Protein AF-A0A1A8RP56-F1 (afdb_monomer_lite)

InterPro domains:
  IPR039986 Cilia- and flagella- associated protein 210 [PTHR28663] (1-272)

Structure (mmCIF, N/CA/C/O backbone):
data_AF-A0A1A8RP56-F1
#
_entry.id   AF-A0A1A8RP56-F1
#
loop_
_atom_site.group_PDB
_atom_site.id
_atom_site.type_symbol
_atom_site.label_atom_id
_atom_site.label_alt_id
_atom_site.label_comp_id
_atom_site.label_asym_id
_atom_site.label_entity_id
_atom_site.label_seq_id
_atom_site.pdbx_PDB_ins_code
_atom_site.Cartn_x
_atom_site.Cartn_y
_atom_site.Cartn_z
_atom_site.occupancy
_atom_site.B_iso_or_equiv
_atom_site.auth_seq_id
_atom_site.auth_comp_id
_atom_site.auth_asym_id
_atom_site.auth_atom_id
_atom_site.pdbx_PDB_model_num
ATOM 1 N N . MET A 1 1 ? 12.324 -15.714 -10.437 1.00 53.50 1 MET A N 1
ATOM 2 C CA . MET A 1 1 ? 11.940 -17.101 -10.072 1.00 53.50 1 MET A CA 1
ATOM 3 C C . MET A 1 1 ? 12.133 -17.388 -8.582 1.00 53.50 1 MET A C 1
ATOM 5 O O . MET A 1 1 ? 11.160 -17.760 -7.946 1.00 53.50 1 MET A O 1
ATOM 9 N N . LYS A 1 2 ? 13.316 -17.139 -7.994 1.00 66.06 2 LYS A N 1
ATOM 10 C CA . LYS A 1 2 ? 13.610 -17.457 -6.577 1.00 66.06 2 LYS A CA 1
ATOM 11 C C . LYS A 1 2 ? 12.770 -16.693 -5.532 1.00 66.06 2 LYS A C 1
ATOM 13 O O . LYS A 1 2 ? 12.384 -17.272 -4.524 1.00 66.06 2 LYS A O 1
ATOM 18 N N . GLU A 1 3 ? 12.427 -15.428 -5.777 1.00 66.69 3 GLU A N 1
ATOM 19 C CA . GLU A 1 3 ? 11.610 -14.624 -4.842 1.00 66.69 3 GLU A CA 1
ATOM 20 C C . GLU A 1 3 ? 10.153 -15.100 -4.746 1.00 66.69 3 GLU A C 1
ATOM 22 O O . GLU A 1 3 ? 9.559 -15.097 -3.672 1.00 66.69 3 GLU A O 1
ATOM 27 N N . ASN A 1 4 ? 9.589 -15.584 -5.855 1.00 76.00 4 ASN A N 1
ATOM 28 C CA . ASN A 1 4 ? 8.212 -16.078 -5.890 1.00 76.00 4 ASN A CA 1
ATOM 29 C C . ASN A 1 4 ? 8.077 -17.416 -5.132 1.00 76.00 4 ASN A C 1
ATOM 31 O O . ASN A 1 4 ? 7.056 -17.694 -4.508 1.00 76.00 4 ASN A O 1
ATOM 35 N N . GLU A 1 5 ? 9.135 -18.233 -5.121 1.00 78.12 5 GLU A N 1
ATOM 36 C CA . GLU A 1 5 ? 9.202 -19.450 -4.303 1.00 78.12 5 GLU A CA 1
ATOM 37 C C . GLU A 1 5 ? 9.333 -19.145 -2.805 1.00 78.12 5 GLU A C 1
ATOM 39 O O . GLU A 1 5 ? 8.688 -19.807 -1.991 1.00 78.12 5 GLU A O 1
ATOM 44 N N . LEU A 1 6 ? 10.113 -18.124 -2.431 1.00 81.06 6 LEU A N 1
ATOM 45 C CA . LEU A 1 6 ? 10.215 -17.657 -1.043 1.00 81.06 6 LEU A CA 1
ATOM 46 C C . LEU A 1 6 ? 8.875 -17.117 -0.527 1.00 81.06 6 LEU A C 1
ATOM 48 O O . LEU A 1 6 ? 8.440 -17.514 0.553 1.00 81.06 6 LEU A O 1
ATOM 52 N N . ALA A 1 7 ? 8.175 -16.309 -1.327 1.00 82.69 7 ALA A N 1
ATOM 53 C CA . ALA A 1 7 ? 6.854 -15.787 -0.975 1.00 82.69 7 ALA A CA 1
ATOM 54 C C . ALA A 1 7 ? 5.806 -16.903 -0.801 1.00 82.69 7 ALA A C 1
ATOM 56 O O . ALA A 1 7 ? 4.969 -16.846 0.099 1.00 82.69 7 ALA A O 1
ATOM 57 N N . ARG A 1 8 ? 5.860 -17.962 -1.622 1.00 83.12 8 ARG A N 1
ATOM 58 C CA . ARG A 1 8 ? 4.987 -19.140 -1.465 1.00 83.12 8 ARG A CA 1
ATOM 59 C C . ARG A 1 8 ? 5.286 -19.920 -0.185 1.00 83.12 8 ARG A C 1
ATOM 61 O O . ARG A 1 8 ? 4.352 -20.343 0.490 1.00 83.12 8 ARG A O 1
ATOM 68 N N . LYS A 1 9 ? 6.565 -20.088 0.167 1.00 85.75 9 LYS A N 1
ATOM 69 C CA . LYS A 1 9 ? 6.973 -20.753 1.416 1.00 85.75 9 LYS A CA 1
ATOM 70 C C . LYS A 1 9 ? 6.535 -19.967 2.653 1.00 85.75 9 LYS A C 1
ATOM 72 O O . LYS A 1 9 ? 6.064 -20.576 3.606 1.00 85.75 9 LYS A O 1
ATOM 77 N N . GLN A 1 10 ? 6.635 -18.639 2.620 1.00 84.25 10 GLN A N 1
ATOM 78 C CA . GLN A 1 10 ? 6.158 -17.775 3.705 1.00 84.25 10 GLN A CA 1
ATOM 79 C C . GLN A 1 10 ? 4.642 -17.883 3.892 1.00 84.25 10 GLN A C 1
ATOM 81 O O . GLN A 1 10 ? 4.198 -18.150 5.002 1.00 84.25 10 GLN A O 1
ATOM 86 N N . LYS A 1 11 ? 3.863 -17.811 2.805 1.00 86.31 11 LYS A N 1
ATOM 87 C CA . LYS A 1 11 ? 2.403 -17.994 2.868 1.00 86.31 11 LYS A CA 1
ATOM 88 C C . LYS A 1 11 ? 2.001 -19.363 3.414 1.00 86.31 11 LYS A C 1
ATOM 90 O O . LYS A 1 11 ? 1.088 -19.448 4.221 1.00 86.31 11 LYS A O 1
ATOM 95 N N . MET A 1 12 ? 2.692 -20.431 3.009 1.00 86.25 12 MET A N 1
ATOM 96 C CA . MET A 1 12 ? 2.435 -21.769 3.557 1.00 86.25 12 MET A CA 1
ATOM 97 C C . MET A 1 12 ? 2.719 -21.833 5.064 1.00 86.25 12 MET A C 1
ATOM 99 O O . MET A 1 12 ? 1.929 -22.402 5.811 1.00 86.25 12 MET A O 1
ATOM 103 N N . LEU A 1 13 ? 3.811 -21.220 5.529 1.00 89.94 13 LEU A N 1
ATOM 104 C CA . LEU A 1 13 ? 4.132 -21.166 6.957 1.00 89.94 13 LEU A CA 1
ATOM 105 C C . LEU A 1 13 ? 3.110 -20.352 7.757 1.00 89.94 13 LEU A C 1
ATOM 107 O O . LEU A 1 13 ? 2.748 -20.770 8.851 1.00 89.94 13 LEU A O 1
ATOM 111 N N . GLU A 1 14 ? 2.622 -19.235 7.218 1.00 88.12 14 GLU A N 1
ATOM 112 C CA . GLU A 1 14 ? 1.539 -18.459 7.836 1.00 88.12 14 GLU A CA 1
ATOM 113 C C . GLU A 1 14 ? 0.255 -19.285 7.931 1.00 88.12 14 GLU A C 1
ATOM 115 O O . GLU A 1 14 ? -0.295 -19.417 9.016 1.00 88.12 14 GLU A O 1
ATOM 120 N N . THR A 1 15 ? -0.149 -19.976 6.859 1.00 88.75 15 THR A N 1
ATOM 121 C CA . THR A 1 15 ? -1.353 -20.825 6.907 1.00 88.75 15 THR A CA 1
ATOM 122 C C . THR A 1 15 ? -1.260 -21.975 7.914 1.00 88.75 15 THR A C 1
ATOM 124 O O . THR A 1 15 ? -2.276 -22.381 8.474 1.00 88.75 15 THR A O 1
ATOM 127 N N . ILE A 1 16 ? -0.057 -22.507 8.160 1.00 92.00 16 ILE A N 1
ATOM 128 C CA . ILE A 1 16 ? 0.161 -23.548 9.174 1.00 92.00 16 ILE A CA 1
ATOM 129 C C . ILE A 1 16 ? 0.035 -22.950 10.578 1.00 92.00 16 ILE A C 1
ATOM 131 O O . ILE A 1 16 ? -0.657 -23.529 11.412 1.00 92.00 16 ILE A O 1
ATOM 135 N N . LYS A 1 17 ? 0.634 -21.777 10.818 1.00 92.31 17 LYS A N 1
ATOM 136 C CA . LYS A 1 17 ? 0.513 -21.064 12.098 1.00 92.31 17 LYS A CA 1
ATOM 137 C C . LYS A 1 17 ? -0.935 -20.693 12.401 1.00 92.31 17 LYS A C 1
ATOM 139 O O . LYS A 1 17 ? -1.415 -21.000 13.484 1.00 92.31 17 LYS A O 1
ATOM 144 N N . ASP A 1 18 ? -1.653 -20.148 11.423 1.00 90.12 18 ASP A N 1
ATOM 145 C CA . ASP A 1 18 ? -3.068 -19.797 11.571 1.00 90.12 18 ASP A CA 1
ATOM 146 C C . ASP A 1 18 ? -3.919 -21.035 11.907 1.00 90.12 18 ASP A C 1
ATOM 148 O O . ASP A 1 18 ? -4.826 -20.980 12.739 1.00 90.12 18 ASP A O 1
ATOM 152 N N . ALA A 1 19 ? -3.612 -22.187 11.299 1.00 92.44 19 ALA A N 1
ATOM 153 C CA . ALA A 1 19 ? -4.301 -23.442 11.588 1.00 92.44 19 ALA A CA 1
ATOM 154 C C . ALA A 1 19 ? -3.985 -23.987 12.994 1.00 92.44 19 ALA A C 1
ATOM 156 O O . ALA A 1 19 ? -4.860 -24.580 13.631 1.00 92.44 19 ALA A O 1
ATOM 157 N N . GLU A 1 20 ? -2.758 -23.809 13.485 1.00 94.38 20 GLU A N 1
ATOM 158 C CA . GLU A 1 20 ? -2.358 -24.169 14.851 1.00 94.38 20 GLU A CA 1
ATOM 159 C C . GLU A 1 20 ? -3.009 -23.251 15.893 1.00 94.38 20 GLU A C 1
ATOM 161 O O . GLU A 1 20 ? -3.542 -23.736 16.893 1.00 94.38 20 GLU A O 1
ATOM 166 N N . GLU A 1 21 ? -3.056 -21.944 15.633 1.00 93.25 21 GLU A N 1
ATOM 167 C CA . GLU A 1 21 ? -3.746 -20.972 16.483 1.00 93.25 21 GLU A CA 1
ATOM 168 C C . GLU A 1 21 ? -5.246 -21.269 16.564 1.00 93.25 21 GLU A C 1
ATOM 170 O O . GLU A 1 21 ? -5.817 -21.280 17.656 1.00 93.25 21 GLU A O 1
ATOM 175 N N . LEU A 1 22 ? -5.881 -21.613 15.438 1.00 93.19 22 LEU A N 1
ATOM 176 C CA . LEU A 1 22 ? -7.297 -21.979 15.413 1.00 93.19 22 LEU A CA 1
ATOM 177 C C . LEU A 1 22 ? -7.585 -23.223 16.270 1.00 93.19 22 LEU A C 1
ATOM 179 O O . LEU A 1 22 ? -8.571 -23.248 17.011 1.00 93.19 22 LEU A O 1
ATOM 183 N N . LYS A 1 23 ? -6.714 -24.240 16.207 1.00 93.81 23 LYS A N 1
ATOM 184 C CA . LYS A 1 23 ? -6.819 -25.444 17.050 1.00 93.81 23 LYS A CA 1
ATOM 185 C C . LYS A 1 23 ? -6.646 -25.108 18.530 1.00 93.81 23 LYS A C 1
ATOM 187 O O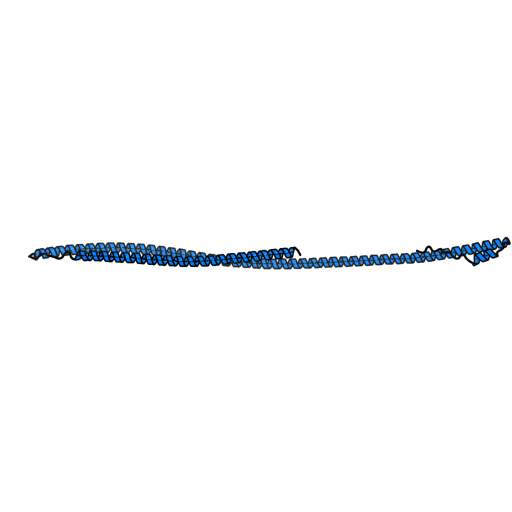 . LYS A 1 23 ? -7.460 -25.539 19.343 1.00 93.81 23 LYS A O 1
ATOM 192 N N . SER A 1 24 ? -5.650 -24.290 18.866 1.00 94.94 24 SER A N 1
ATOM 193 C CA . SER A 1 24 ? -5.401 -23.832 20.238 1.00 94.94 24 SER A CA 1
ATOM 194 C C . SER A 1 24 ? -6.614 -23.096 20.823 1.00 94.94 24 SER A C 1
ATOM 196 O O . SER A 1 24 ? -7.079 -23.415 21.919 1.00 94.94 24 SER A O 1
ATOM 198 N N . VAL A 1 25 ? -7.210 -22.174 20.059 1.00 94.44 25 VAL A N 1
ATOM 199 C CA . VAL A 1 25 ? -8.416 -21.438 20.476 1.00 94.44 25 VAL A CA 1
ATOM 200 C C . VAL A 1 25 ? -9.615 -22.377 20.649 1.00 94.44 25 VAL A C 1
ATOM 202 O O . VAL A 1 25 ? -10.386 -22.235 21.602 1.00 94.44 25 VAL A O 1
ATOM 205 N N . GLN A 1 26 ? -9.774 -23.368 19.769 1.00 93.38 26 GLN A N 1
ATOM 206 C CA . GLN A 1 26 ? -10.843 -24.359 19.882 1.00 93.38 26 GLN A CA 1
ATOM 207 C C . GLN A 1 26 ? -10.698 -25.226 21.143 1.00 93.38 26 GLN A C 1
ATOM 209 O O . GLN A 1 26 ? -11.690 -25.469 21.836 1.00 93.38 26 GLN A O 1
ATOM 214 N N . GLU A 1 27 ? -9.482 -25.665 21.472 1.00 95.94 27 GLU A N 1
ATOM 215 C CA . GLU A 1 27 ? -9.200 -26.424 22.694 1.00 95.94 27 GLU A CA 1
ATOM 216 C C . GLU A 1 27 ? -9.474 -25.595 23.953 1.00 95.94 27 GLU A C 1
ATOM 218 O O . GLU A 1 27 ? -10.137 -26.077 24.878 1.00 95.94 27 GLU A O 1
ATOM 223 N N . GLN A 1 28 ? -9.049 -24.328 23.974 1.00 94.31 28 GLN A N 1
ATOM 224 C CA . GLN A 1 28 ? -9.339 -23.404 25.075 1.00 94.31 28 GLN A CA 1
ATOM 225 C C . GLN A 1 28 ? -10.844 -23.218 25.273 1.00 94.31 28 GLN A C 1
ATOM 227 O O . GLN A 1 28 ? -11.342 -23.322 26.396 1.00 94.31 28 GLN A O 1
ATOM 232 N N . TYR A 1 29 ? -11.591 -23.026 24.183 1.00 94.50 29 TYR A N 1
ATOM 233 C CA . TYR A 1 29 ? -13.044 -22.907 24.241 1.00 94.50 29 TYR A CA 1
ATOM 234 C C . TYR A 1 29 ? -13.697 -24.162 24.834 1.00 94.50 29 TYR A C 1
ATOM 236 O O . TYR A 1 29 ? -14.560 -24.065 25.710 1.00 94.50 29 TYR A O 1
ATOM 244 N N . GLN A 1 30 ? -13.268 -25.355 24.415 1.00 94.69 30 GLN A N 1
ATOM 245 C CA . GLN A 1 30 ? -13.785 -26.608 24.969 1.00 94.69 30 GLN A CA 1
ATOM 246 C C . GLN A 1 30 ? -13.451 -26.768 26.458 1.00 94.69 30 GLN A C 1
ATOM 248 O O . GLN A 1 30 ? -14.303 -27.213 27.231 1.00 94.69 30 GLN A O 1
ATOM 253 N N . GLN A 1 31 ? -12.246 -26.381 26.886 1.00 94.44 31 GLN A N 1
ATOM 254 C CA . GLN A 1 31 ? -11.865 -26.398 28.299 1.00 94.44 31 GLN A CA 1
ATOM 255 C C . GLN A 1 31 ? -12.711 -25.432 29.132 1.00 94.44 31 GLN A C 1
ATOM 257 O O . GLN A 1 31 ? -13.167 -25.801 30.215 1.00 94.44 31 GLN A O 1
ATOM 262 N N . GLU A 1 32 ? -12.975 -24.222 28.636 1.00 94.31 32 GLU A N 1
ATOM 263 C CA . GLU A 1 32 ? -13.858 -23.277 29.320 1.00 94.31 32 GLU A CA 1
ATOM 264 C C . GLU A 1 32 ? -15.279 -23.820 29.473 1.00 94.31 32 GLU A C 1
ATOM 266 O O . GLU A 1 32 ? -15.883 -23.660 30.535 1.00 94.31 32 GLU A O 1
ATOM 271 N N . GLN A 1 33 ? -15.813 -24.487 28.445 1.00 92.00 33 GLN A N 1
ATOM 272 C CA . GLN A 1 33 ? -17.130 -25.123 28.531 1.00 92.00 33 GLN A CA 1
ATOM 273 C C . GLN A 1 33 ? -17.159 -26.208 29.610 1.00 92.00 33 GLN A C 1
ATOM 275 O O . GLN A 1 33 ? -18.086 -26.231 30.421 1.00 92.00 33 GLN A O 1
ATOM 280 N N . ARG A 1 34 ? -16.120 -27.055 29.684 1.00 95.25 34 ARG A N 1
ATOM 281 C CA . ARG A 1 34 ? -15.994 -28.075 30.739 1.00 95.25 34 ARG A CA 1
ATOM 282 C C . ARG A 1 34 ? -15.937 -27.443 32.130 1.00 95.25 34 ARG A C 1
ATOM 284 O O . ARG A 1 34 ? -16.723 -27.829 32.989 1.00 95.25 34 ARG A O 1
ATOM 291 N N . ARG A 1 35 ? -15.109 -26.409 32.327 1.00 93.25 35 ARG A N 1
ATOM 292 C CA . ARG A 1 35 ? -15.019 -25.683 33.610 1.00 93.25 35 ARG A CA 1
ATOM 293 C C . ARG A 1 35 ? -16.346 -25.043 34.009 1.00 93.25 35 ARG A C 1
ATOM 295 O O . ARG A 1 35 ? -16.722 -25.095 35.174 1.00 93.25 35 ARG A O 1
ATOM 302 N N . LYS A 1 36 ? -17.078 -24.444 33.062 1.00 92.44 36 LYS A N 1
ATOM 303 C CA . LYS A 1 36 ? -18.407 -23.864 33.330 1.00 92.44 36 LYS A CA 1
ATOM 304 C C . LYS A 1 36 ? -19.418 -24.928 33.747 1.00 92.44 36 LYS A C 1
ATOM 306 O O . LYS A 1 36 ? -20.263 -24.656 34.598 1.00 92.44 36 LYS A O 1
ATOM 311 N N . LEU A 1 37 ? -19.352 -26.115 33.149 1.00 93.81 37 LEU A N 1
ATOM 312 C CA . LEU A 1 37 ? -20.239 -27.223 33.486 1.00 93.81 37 LEU A CA 1
ATOM 313 C C . LEU A 1 37 ? -19.926 -27.774 34.884 1.00 93.81 37 LEU A C 1
ATOM 315 O O . LEU A 1 37 ? -20.827 -27.861 35.711 1.00 93.81 37 LEU A O 1
ATOM 319 N N . GLU A 1 38 ? -18.648 -27.996 35.185 1.00 94.19 38 GLU A N 1
ATOM 320 C CA . GLU A 1 38 ? -18.165 -28.423 36.503 1.00 94.19 38 GLU A CA 1
ATOM 321 C C . GLU A 1 38 ? -18.508 -27.400 37.601 1.00 94.19 38 GLU A C 1
ATOM 323 O O . GLU A 1 38 ? -18.999 -27.752 38.669 1.00 94.19 38 GLU A O 1
ATOM 328 N N . GLN A 1 39 ? -18.358 -26.099 37.326 1.00 92.56 39 GLN A N 1
ATOM 329 C CA . GLN A 1 39 ? -18.788 -25.044 38.250 1.00 92.56 39 GLN A CA 1
ATOM 330 C C . GLN A 1 39 ? -20.292 -25.097 38.540 1.00 92.56 39 GLN A C 1
ATOM 332 O O . GLN A 1 39 ? -20.698 -24.867 39.679 1.00 92.56 39 GLN A O 1
ATOM 337 N N . ARG A 1 40 ? -21.124 -25.399 37.535 1.00 92.50 40 ARG A N 1
ATOM 338 C CA . ARG A 1 40 ? -22.573 -25.558 37.724 1.00 92.50 40 ARG A CA 1
ATOM 339 C C . ARG A 1 40 ? -22.903 -26.794 38.556 1.00 92.50 40 ARG A C 1
ATOM 341 O O . ARG A 1 40 ? -23.806 -26.718 39.384 1.00 92.50 40 ARG A O 1
ATOM 348 N N . GLU A 1 41 ? -22.203 -27.905 38.355 1.00 92.06 41 GLU A N 1
ATOM 349 C CA . GLU A 1 41 ? -22.389 -29.113 39.169 1.00 92.06 41 GLU A CA 1
ATOM 350 C C . GLU A 1 41 ? -21.959 -28.880 40.618 1.00 92.06 41 GLU A C 1
ATOM 352 O O . GLU A 1 41 ? -22.767 -29.078 41.522 1.00 92.06 41 GLU A O 1
ATOM 357 N N . ASN A 1 42 ? -20.785 -28.288 40.837 1.00 92.31 42 ASN A N 1
ATOM 358 C CA . ASN A 1 42 ? -20.308 -27.914 42.171 1.00 92.31 42 ASN A CA 1
ATOM 359 C C . ASN A 1 42 ? -21.261 -26.939 42.884 1.00 92.31 42 ASN A C 1
ATOM 361 O O . ASN A 1 42 ? -21.439 -27.004 44.099 1.00 92.31 42 ASN A O 1
ATOM 365 N N . GLN A 1 43 ? -21.894 -26.012 42.155 1.00 90.50 43 GLN A N 1
ATOM 366 C CA . GLN A 1 43 ? -22.928 -25.143 42.729 1.00 90.50 43 GLN A CA 1
ATOM 367 C C . GLN A 1 43 ? -24.175 -25.931 43.142 1.00 90.50 43 GLN A C 1
ATOM 369 O O . GLN A 1 43 ? -24.717 -25.683 44.219 1.00 90.50 43 GLN A O 1
ATOM 374 N N . LYS A 1 44 ? -24.626 -26.885 42.319 1.00 92.50 44 LYS A N 1
ATOM 375 C CA . LYS A 1 44 ? -25.767 -27.751 42.652 1.00 92.50 44 LYS A CA 1
ATOM 376 C C . LYS A 1 44 ? -25.482 -28.622 43.874 1.00 92.50 44 LYS A C 1
ATOM 378 O O . LYS A 1 44 ? -26.354 -28.735 44.732 1.00 92.50 44 LYS A O 1
ATOM 383 N N . GLU A 1 45 ? -24.285 -29.194 43.976 1.00 92.75 45 GLU A N 1
ATOM 384 C CA . GLU A 1 45 ? -23.880 -29.992 45.137 1.00 92.75 45 GLU A CA 1
ATOM 385 C C . GLU A 1 45 ? -23.873 -29.158 46.417 1.00 92.75 45 GLU A C 1
ATOM 387 O O . GLU A 1 45 ? -24.521 -29.541 47.387 1.00 92.75 45 GLU A O 1
ATOM 392 N N . LYS A 1 46 ? -23.280 -27.958 46.392 1.00 93.00 46 LYS A N 1
ATOM 393 C CA . LYS A 1 46 ? -23.293 -27.040 47.545 1.00 93.00 46 LYS A CA 1
ATOM 394 C C . LYS A 1 46 ? -24.704 -26.672 48.003 1.00 93.00 46 LYS A C 1
ATOM 396 O O . LYS A 1 46 ? -24.962 -26.587 49.201 1.00 93.00 46 LYS A O 1
ATOM 401 N N . ILE A 1 47 ? -25.630 -26.455 47.065 1.00 91.81 47 ILE A N 1
ATOM 402 C CA . ILE A 1 47 ? -27.038 -26.181 47.395 1.00 91.81 47 ILE A CA 1
ATOM 403 C C . ILE A 1 47 ? -27.676 -27.406 48.059 1.00 91.81 47 ILE A C 1
ATOM 405 O O . ILE A 1 47 ? -28.352 -27.263 49.077 1.00 91.81 47 ILE A O 1
ATOM 409 N N . ARG A 1 48 ? -27.440 -28.607 47.520 1.00 92.19 48 ARG A N 1
ATOM 410 C CA . ARG A 1 48 ? -27.960 -29.859 48.085 1.00 92.19 48 ARG A CA 1
ATOM 411 C C . ARG A 1 48 ? -27.410 -30.117 49.492 1.00 92.19 48 ARG A C 1
ATOM 413 O O . ARG A 1 48 ? -28.171 -30.486 50.382 1.00 92.19 48 ARG A O 1
ATOM 420 N N . GLU A 1 49 ? -26.119 -29.890 49.716 1.00 92.44 49 GLU A N 1
ATOM 421 C CA . GLU A 1 49 ? -25.494 -30.011 51.038 1.00 92.44 49 GLU A CA 1
ATOM 422 C C . GLU A 1 49 ? -26.084 -29.018 52.046 1.00 92.44 49 GLU A C 1
ATOM 424 O O . GLU A 1 49 ? -26.388 -29.394 53.179 1.00 92.44 49 GLU A O 1
ATOM 429 N N . ALA A 1 50 ? -26.310 -27.766 51.634 1.00 91.56 50 ALA A N 1
ATOM 430 C CA . ALA A 1 50 ? -26.941 -26.757 52.481 1.00 91.56 50 ALA A CA 1
ATOM 431 C C . ALA A 1 50 ? -28.389 -27.127 52.850 1.00 91.56 50 ALA A C 1
ATOM 433 O O . ALA A 1 50 ? -28.795 -26.942 53.999 1.00 91.56 50 ALA A O 1
ATOM 434 N N . GLN A 1 51 ? -29.151 -27.693 51.907 1.00 90.62 51 GLN A N 1
ATOM 435 C CA . GLN A 1 51 ? -30.506 -28.197 52.155 1.00 90.62 51 GLN A CA 1
ATOM 436 C C . GLN A 1 51 ? -30.500 -29.338 53.182 1.00 90.62 51 GLN A C 1
ATOM 438 O O . GLN A 1 51 ? -31.177 -29.234 54.203 1.00 90.62 51 GLN A O 1
ATOM 443 N N . LEU A 1 52 ? -29.654 -30.356 52.985 1.00 91.56 52 LEU A N 1
ATOM 444 C CA . LEU A 1 52 ? -29.477 -31.467 53.933 1.00 91.56 52 LEU A CA 1
ATOM 445 C C . LEU A 1 52 ? -29.056 -30.984 55.328 1.00 91.56 52 LEU A C 1
ATOM 447 O O . LEU A 1 52 ? -29.519 -31.501 56.346 1.00 91.56 52 LEU A O 1
ATOM 451 N N . HIS A 1 53 ? -28.172 -29.987 55.400 1.00 89.69 53 HIS A N 1
ATOM 452 C CA . HIS A 1 53 ? -27.776 -29.392 56.672 1.00 89.69 53 HIS A CA 1
ATOM 453 C C . HIS A 1 53 ? -28.955 -28.679 57.350 1.00 89.69 53 HIS A C 1
ATOM 455 O O . HIS A 1 53 ? -29.149 -28.829 58.557 1.00 89.69 53 HIS A O 1
ATOM 461 N N . SER A 1 54 ? -29.750 -27.913 56.598 1.00 88.06 54 SER A N 1
ATOM 462 C CA . SER A 1 54 ? -30.940 -27.231 57.120 1.00 88.06 54 SER A CA 1
ATOM 463 C C . SER A 1 54 ? -31.969 -28.219 57.675 1.00 88.06 54 SER A C 1
ATOM 465 O O . SER A 1 54 ? -32.476 -28.015 58.776 1.00 88.06 54 SER A O 1
ATOM 467 N N . GLU A 1 55 ? -32.239 -29.311 56.959 1.00 87.81 55 GLU A N 1
ATOM 468 C CA . GLU A 1 55 ? -33.156 -30.372 57.399 1.00 87.81 55 GLU A CA 1
ATOM 469 C C . GLU A 1 55 ? -32.689 -31.016 58.710 1.00 87.81 55 GLU A C 1
ATOM 471 O O . GLU A 1 55 ? -33.457 -31.095 59.668 1.00 87.81 55 GLU A O 1
ATOM 476 N N . ARG A 1 56 ? -31.398 -31.361 58.815 1.00 88.94 56 ARG A N 1
ATOM 477 C CA . ARG A 1 56 ? -30.810 -31.904 60.055 1.00 88.94 56 ARG A CA 1
ATOM 478 C C . ARG A 1 56 ? -30.909 -30.944 61.239 1.00 88.94 56 ARG A C 1
ATOM 480 O O . ARG A 1 56 ? -31.004 -31.387 62.383 1.00 88.94 56 ARG A O 1
ATOM 487 N N . VAL A 1 57 ? -30.820 -29.634 61.005 1.00 89.31 57 VAL A N 1
ATOM 488 C CA . VAL A 1 57 ? -30.971 -28.628 62.070 1.00 89.31 57 VAL A CA 1
ATOM 489 C C . VAL A 1 57 ? -32.426 -28.539 62.523 1.00 89.31 57 VAL A C 1
ATOM 491 O O . VAL A 1 57 ? -32.672 -28.507 63.729 1.00 89.31 57 VAL A O 1
ATOM 494 N N . LEU A 1 58 ? -33.379 -28.550 61.588 1.00 85.94 58 LEU A N 1
ATOM 495 C CA . LEU A 1 58 ? -34.809 -28.545 61.900 1.00 85.94 58 LEU A CA 1
ATOM 496 C C . LEU A 1 58 ? -35.216 -29.794 62.689 1.00 85.94 58 LEU A C 1
ATOM 498 O O . LEU A 1 58 ? -35.867 -29.663 63.720 1.00 85.94 58 LEU A O 1
ATOM 502 N N . GLU A 1 59 ? -34.749 -30.974 62.284 1.00 86.38 59 GLU A N 1
ATOM 503 C CA . GLU A 1 59 ? -35.032 -32.237 62.977 1.00 86.38 59 GLU A CA 1
ATOM 504 C C . GLU A 1 59 ? -34.488 -32.244 64.420 1.00 86.38 59 GLU A C 1
ATOM 506 O O . GLU A 1 59 ? -35.165 -32.648 65.368 1.00 86.38 59 GLU A O 1
ATOM 511 N N . LYS A 1 60 ? -33.284 -31.696 64.639 1.00 85.69 60 LYS A N 1
ATOM 512 C CA . LYS A 1 60 ? -32.728 -31.526 65.994 1.00 85.69 60 LYS A CA 1
ATOM 513 C C . LYS A 1 60 ? -33.535 -30.547 66.849 1.00 85.69 60 LYS A C 1
ATOM 515 O O . LYS A 1 60 ? -33.607 -30.722 68.065 1.00 85.69 60 LYS A O 1
ATOM 520 N N . LEU A 1 61 ? -34.107 -29.505 66.246 1.00 82.44 61 LEU A N 1
ATOM 521 C CA . LEU A 1 61 ? -34.954 -28.540 66.950 1.00 82.44 61 LEU A CA 1
ATOM 522 C C . LEU A 1 61 ? -36.308 -29.151 67.323 1.00 82.44 61 LEU A C 1
ATOM 524 O O . LEU A 1 61 ? -36.755 -28.951 68.451 1.00 82.44 61 LEU A O 1
ATOM 528 N N . THR A 1 62 ? -36.918 -29.943 66.437 1.00 80.06 62 THR A N 1
ATOM 529 C CA . THR A 1 62 ? -38.190 -30.624 66.723 1.00 80.06 62 THR A CA 1
ATOM 530 C C . THR A 1 62 ? -38.049 -31.650 67.843 1.00 80.06 62 THR A C 1
ATOM 532 O O . THR A 1 62 ? -38.891 -31.683 68.737 1.00 80.06 62 THR A O 1
ATOM 535 N N . VAL A 1 63 ? -36.955 -32.421 67.869 1.00 81.31 63 VAL A N 1
ATOM 536 C CA . VAL A 1 63 ? -36.674 -33.371 68.964 1.00 81.31 63 VAL A CA 1
ATOM 537 C C . VAL A 1 63 ? -36.499 -32.635 70.298 1.00 81.31 63 VAL A C 1
ATOM 539 O O . VAL A 1 63 ? -37.100 -33.015 71.298 1.00 81.31 63 VAL A O 1
ATOM 542 N N . ARG A 1 64 ? -35.759 -31.516 70.317 1.00 76.38 64 ARG A N 1
ATOM 543 C CA . ARG A 1 64 ? -35.594 -30.699 71.536 1.00 76.38 64 ARG A CA 1
ATOM 544 C C . ARG A 1 64 ? -36.909 -30.116 72.053 1.00 76.38 64 ARG A C 1
ATOM 546 O O . ARG A 1 64 ? -37.087 -30.028 73.264 1.00 76.38 64 ARG A O 1
ATOM 553 N N . GLN A 1 65 ? -37.809 -29.703 71.162 1.00 77.31 65 GLN A N 1
ATOM 554 C CA . GLN A 1 65 ? -39.130 -29.202 71.551 1.00 77.31 65 GLN A CA 1
ATOM 555 C C . GLN A 1 65 ? -40.008 -30.319 72.128 1.00 77.31 65 GLN A C 1
ATOM 557 O O . GLN A 1 65 ? -40.662 -30.111 73.148 1.00 77.31 65 GLN A O 1
ATOM 562 N N . GLN A 1 66 ? -39.969 -31.520 71.543 1.00 71.94 66 GLN A N 1
ATOM 563 C CA . GLN A 1 66 ? -40.682 -32.685 72.075 1.00 71.94 66 GLN A CA 1
ATOM 564 C C . GLN A 1 66 ? -40.180 -33.067 73.479 1.00 71.94 66 GLN A C 1
ATOM 566 O O . GLN A 1 66 ? -40.996 -33.222 74.389 1.00 71.94 66 GLN A O 1
ATOM 571 N N . ASP A 1 67 ? -38.863 -33.082 73.705 1.00 71.06 67 ASP A N 1
ATOM 572 C CA . ASP A 1 67 ? -38.270 -33.351 75.026 1.00 71.06 67 ASP A CA 1
ATOM 573 C C . ASP A 1 67 ? -38.646 -32.297 76.089 1.00 71.06 67 ASP A C 1
ATOM 575 O O . ASP A 1 67 ? -38.824 -32.625 77.265 1.00 71.06 67 ASP A O 1
ATOM 579 N N . GLN A 1 68 ? -38.783 -31.023 75.700 1.00 67.69 68 GLN A N 1
ATOM 580 C CA . GLN A 1 68 ? -39.213 -29.948 76.606 1.00 67.69 68 GLN A CA 1
ATOM 581 C C . GLN A 1 68 ? -40.693 -30.081 76.986 1.00 67.69 68 GLN A C 1
ATOM 583 O O . GLN A 1 68 ? -41.027 -30.003 78.168 1.00 67.69 68 GLN A O 1
ATOM 588 N N . THR A 1 69 ? -41.568 -30.381 76.021 1.00 62.00 69 THR A N 1
ATOM 589 C CA . THR A 1 69 ? -43.005 -30.586 76.287 1.00 62.00 69 THR A CA 1
ATOM 590 C C . THR A 1 69 ? -43.283 -31.826 77.147 1.00 62.00 69 THR A C 1
ATOM 592 O O . THR A 1 69 ? -44.185 -31.801 77.984 1.00 62.00 69 THR A O 1
ATOM 595 N N . ALA A 1 70 ? -42.472 -32.885 77.024 1.00 60.50 70 ALA A N 1
ATOM 596 C CA . ALA A 1 70 ? -42.563 -34.067 77.883 1.00 60.50 70 ALA A CA 1
ATOM 597 C C . ALA A 1 70 ? -42.177 -33.760 79.345 1.00 60.50 70 ALA A C 1
ATOM 599 O O . ALA A 1 70 ? -42.844 -34.226 80.268 1.00 60.50 70 ALA A O 1
ATOM 600 N N . ARG A 1 71 ? -41.159 -32.912 79.568 1.00 56.62 71 ARG A N 1
ATOM 601 C CA . ARG A 1 71 ? -40.739 -32.470 80.914 1.00 56.62 71 ARG A CA 1
ATOM 602 C C . ARG A 1 71 ? -41.727 -31.508 81.573 1.00 56.62 71 ARG A C 1
ATOM 604 O O . ARG A 1 71 ? -41.900 -31.543 82.790 1.00 56.62 71 ARG A O 1
ATOM 611 N N . GLU A 1 72 ? -42.390 -30.659 80.794 1.00 56.41 72 GLU A N 1
ATOM 612 C CA . GLU A 1 72 ? -43.428 -29.757 81.310 1.00 56.41 72 GLU A CA 1
ATOM 613 C C . GLU A 1 72 ? -44.742 -30.498 81.624 1.00 56.41 72 GLU A C 1
ATOM 615 O O . GLU A 1 72 ? -45.428 -30.142 82.584 1.00 56.41 72 GLU A O 1
ATOM 620 N N . GLY A 1 73 ? -45.050 -31.582 80.899 1.00 54.56 73 GLY A N 1
ATOM 621 C CA . GLY A 1 73 ? -46.199 -32.456 81.164 1.00 54.56 73 GLY A CA 1
ATOM 622 C C . GLY A 1 73 ? -46.103 -33.277 82.460 1.00 54.56 73 GLY A C 1
ATOM 623 O O . GLY A 1 73 ? -47.131 -33.563 83.078 1.00 54.56 73 GLY A O 1
ATOM 624 N N . GLU A 1 74 ? -44.894 -33.617 82.923 1.00 49.38 74 GLU A N 1
ATOM 625 C CA . GLU A 1 74 ? -44.687 -34.320 84.202 1.00 49.38 74 GLU A CA 1
ATOM 626 C C . GLU A 1 74 ? -44.771 -33.388 85.427 1.00 49.38 74 GLU A C 1
ATOM 628 O O . GLU A 1 74 ? -45.232 -33.810 86.488 1.00 49.38 74 GLU A O 1
ATOM 633 N N . ASN A 1 75 ? -44.435 -32.099 85.286 1.00 46.75 75 ASN A N 1
ATOM 634 C CA . ASN A 1 75 ? -44.444 -31.135 86.399 1.00 46.75 75 ASN A CA 1
ATOM 635 C C . ASN A 1 75 ? -45.834 -30.569 86.757 1.00 46.75 75 ASN A C 1
ATOM 637 O O . ASN A 1 75 ? -45.995 -29.985 87.828 1.00 46.75 75 ASN A O 1
ATOM 641 N N . GLN A 1 76 ? -46.857 -30.752 85.914 1.00 46.59 76 GLN A N 1
ATOM 642 C CA . GLN A 1 76 ? -48.217 -30.244 86.171 1.00 46.59 76 GLN A CA 1
ATOM 643 C C . GLN A 1 76 ? -49.149 -31.244 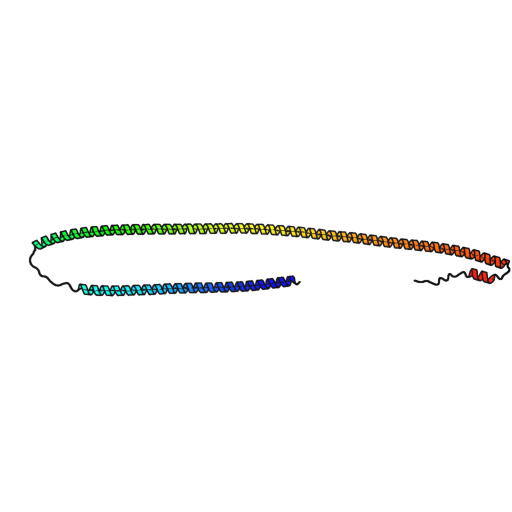86.885 1.00 46.59 76 GLN A C 1
ATOM 645 O O . GLN A 1 76 ? -50.278 -30.894 87.224 1.00 46.59 76 GLN A O 1
ATOM 650 N N . ARG A 1 77 ? -48.700 -32.476 87.176 1.00 40.88 77 ARG A N 1
ATOM 651 C CA . ARG A 1 77 ? -49.505 -33.499 87.886 1.00 40.88 77 ARG A CA 1
ATOM 652 C C . ARG A 1 77 ? -49.299 -33.547 89.411 1.00 40.88 77 ARG A C 1
ATOM 654 O O . ARG A 1 77 ? -49.932 -34.365 90.071 1.00 40.88 77 ARG A O 1
ATOM 661 N N . GLY A 1 78 ? -48.455 -32.681 89.981 1.00 43.69 78 GLY A N 1
ATOM 662 C CA . GLY A 1 78 ? -48.010 -32.771 91.382 1.00 43.69 78 GLY A CA 1
ATOM 663 C C . GLY A 1 78 ? -48.685 -31.862 92.422 1.00 43.69 78 GLY A C 1
ATOM 664 O O . GLY A 1 78 ? -48.371 -31.992 93.601 1.00 43.69 78 GLY A O 1
ATOM 665 N N . SER A 1 79 ? -49.583 -30.940 92.056 1.00 41.25 79 SER A N 1
ATOM 666 C CA . SER A 1 79 ? -50.059 -29.904 92.995 1.00 41.25 79 SER A CA 1
ATOM 667 C C . SER A 1 79 ? -51.574 -29.681 92.984 1.00 41.25 79 SER A C 1
ATOM 669 O O . SER A 1 79 ? -52.067 -28.600 92.681 1.00 41.25 79 SER A O 1
ATOM 671 N N . ALA A 1 80 ? -52.348 -30.689 93.385 1.00 36.72 80 ALA A N 1
ATOM 672 C CA . ALA A 1 80 ? -53.764 -30.478 93.688 1.00 36.72 80 ALA A CA 1
ATOM 673 C C . ALA A 1 80 ? -54.263 -31.405 94.804 1.00 36.72 80 ALA A C 1
ATOM 675 O O . ALA A 1 80 ? -54.976 -32.368 94.540 1.00 36.72 80 ALA A O 1
ATOM 676 N N . ALA A 1 81 ? -53.928 -31.109 96.066 1.00 33.66 81 ALA A N 1
ATOM 677 C CA . ALA A 1 81 ? -54.677 -31.664 97.195 1.00 33.66 81 ALA A CA 1
ATOM 678 C C . ALA A 1 81 ? -54.597 -30.807 98.474 1.00 33.66 81 ALA A C 1
ATOM 680 O O . ALA A 1 81 ? -53.542 -30.652 99.077 1.00 33.66 81 ALA A O 1
ATOM 681 N N . HIS A 1 82 ? -55.789 -30.376 98.905 1.00 33.00 82 HIS A N 1
ATOM 682 C CA . HIS A 1 82 ? -56.225 -30.064 100.276 1.00 33.00 82 HIS A CA 1
ATOM 683 C C . HIS A 1 82 ? -55.937 -28.676 100.877 1.00 33.00 82 HIS A C 1
ATOM 685 O O . HIS A 1 82 ? -54.818 -28.369 101.271 1.00 33.00 82 HIS A O 1
ATOM 691 N N . ARG A 1 83 ? -57.024 -27.934 101.173 1.00 32.56 83 ARG A N 1
ATOM 692 C CA . ARG A 1 83 ? -57.441 -27.663 102.566 1.00 32.56 83 ARG A CA 1
ATOM 693 C C . ARG A 1 83 ? -58.875 -27.129 102.704 1.00 32.56 83 ARG A C 1
ATOM 695 O O . ARG A 1 83 ? -59.433 -26.482 101.825 1.00 32.56 83 ARG A O 1
ATOM 702 N N . THR A 1 84 ? -59.449 -27.529 103.829 1.00 35.50 84 THR A N 1
ATOM 703 C CA . THR A 1 84 ? -60.831 -27.489 104.313 1.00 35.50 84 THR A CA 1
ATOM 704 C C . THR A 1 84 ? -61.256 -26.136 104.896 1.00 35.50 84 THR A C 1
ATOM 706 O O . THR A 1 84 ? -60.432 -25.325 105.301 1.00 35.50 84 THR A O 1
ATOM 709 N N . LYS A 1 85 ? -62.578 -25.926 104.928 1.00 37.78 85 LYS A N 1
ATOM 710 C CA . LYS A 1 85 ? -63.308 -24.698 105.293 1.00 37.78 85 LYS A CA 1
ATOM 711 C C . LYS A 1 85 ? -63.477 -24.521 106.812 1.00 37.78 85 LYS A C 1
ATOM 713 O O . LYS A 1 85 ? -63.597 -25.531 107.498 1.00 37.78 85 LYS A O 1
ATOM 718 N N . LEU A 1 86 ? -63.599 -23.253 107.253 1.00 34.50 86 LEU A N 1
ATOM 719 C CA . LEU A 1 86 ? -64.525 -22.630 108.248 1.00 34.50 86 LEU A CA 1
ATOM 720 C C . LEU A 1 86 ? -63.841 -21.400 108.920 1.00 34.50 86 LEU A C 1
ATOM 722 O O . LEU A 1 86 ? -62.630 -21.439 109.096 1.00 34.50 86 LEU A O 1
ATOM 726 N N . PRO A 1 87 ? -64.553 -20.382 109.454 1.00 54.41 87 PRO A N 1
ATOM 727 C CA . PRO A 1 87 ? -65.554 -19.481 108.871 1.00 54.41 87 PRO A CA 1
ATOM 728 C C . PRO A 1 87 ? -65.069 -17.997 108.912 1.00 54.41 87 PRO A C 1
ATOM 730 O O . PRO A 1 87 ? -64.842 -17.442 109.981 1.00 54.41 87 PRO A O 1
ATOM 733 N N . GLU A 1 88 ? -64.945 -17.313 107.766 1.00 48.44 88 GLU A N 1
ATOM 734 C CA . GLU A 1 88 ? -64.307 -15.974 107.677 1.00 48.44 88 GLU A CA 1
ATOM 735 C C . GLU A 1 88 ? -65.074 -14.975 106.775 1.00 48.44 88 GLU A C 1
ATOM 737 O O . GLU A 1 88 ? -64.473 -14.232 106.018 1.00 48.44 88 GLU A O 1
ATOM 742 N N . LYS A 1 89 ? -66.412 -14.929 106.766 1.00 54.16 89 LYS A N 1
ATOM 743 C CA . LYS A 1 89 ? -67.146 -14.148 105.734 1.00 54.16 89 LYS A CA 1
ATOM 744 C C . LYS A 1 89 ? -66.837 -12.634 105.681 1.00 54.16 89 LYS A C 1
ATOM 746 O O . LYS A 1 89 ? -66.958 -12.058 104.605 1.00 54.16 89 LYS A O 1
ATOM 751 N N . GLU A 1 90 ? -66.418 -12.003 106.779 1.00 52.41 90 GLU A N 1
ATOM 752 C CA . GLU A 1 90 ? -66.031 -10.576 106.799 1.00 52.41 90 GLU A CA 1
ATOM 753 C C . GLU A 1 90 ? -64.534 -10.353 106.538 1.00 52.41 90 GLU A C 1
ATOM 755 O O . GLU A 1 90 ? -64.187 -9.512 105.713 1.00 52.41 90 GLU A O 1
ATOM 760 N N . LYS A 1 91 ? -63.648 -11.178 107.116 1.00 57.38 91 LYS A N 1
ATOM 761 C CA . LYS A 1 91 ? -62.205 -11.158 106.804 1.00 57.38 91 LYS A CA 1
ATOM 762 C C . LYS A 1 91 ? -61.917 -11.563 105.357 1.00 57.38 91 LYS A C 1
ATOM 764 O O . LYS A 1 91 ? -61.025 -11.001 104.741 1.00 57.38 91 LYS A O 1
ATOM 769 N N . ILE A 1 92 ? -62.709 -12.475 104.790 1.00 62.81 92 ILE A N 1
ATOM 770 C CA . ILE A 1 92 ? -62.671 -12.833 103.367 1.00 62.81 92 ILE A CA 1
ATOM 771 C C . ILE A 1 92 ? -63.106 -11.644 102.512 1.00 62.81 92 ILE A C 1
ATOM 773 O O . ILE A 1 92 ? -62.486 -11.417 101.486 1.00 62.81 92 ILE A O 1
ATOM 777 N N . ARG A 1 93 ? -64.119 -10.863 102.915 1.00 65.44 93 ARG A N 1
ATOM 778 C CA . ARG A 1 93 ? -64.552 -9.677 102.154 1.00 65.44 93 ARG A CA 1
ATOM 779 C C . ARG A 1 93 ? -63.508 -8.561 102.175 1.00 65.44 93 ARG A C 1
ATOM 781 O O . ARG A 1 93 ? -63.227 -7.989 101.129 1.00 65.44 93 ARG A O 1
ATOM 788 N N . GLU A 1 94 ? -62.896 -8.274 103.322 1.00 68.06 94 GLU A N 1
ATOM 789 C CA . GLU A 1 94 ? -61.785 -7.311 103.399 1.00 68.06 94 GLU A CA 1
ATOM 790 C C . GLU A 1 94 ? -60.530 -7.809 102.675 1.00 68.06 94 GLU A C 1
ATOM 792 O O . GLU A 1 94 ? -59.904 -7.046 101.942 1.00 68.06 94 GLU A O 1
ATOM 797 N N . ALA A 1 95 ? -60.185 -9.093 102.807 1.00 71.00 95 ALA A N 1
ATOM 798 C CA . ALA A 1 95 ? -59.087 -9.703 102.064 1.00 71.00 95 ALA A CA 1
ATOM 799 C C . ALA A 1 95 ? -59.363 -9.740 100.552 1.00 71.00 95 ALA A C 1
ATOM 801 O O . ALA A 1 95 ? -58.428 -9.573 99.772 1.00 71.00 95 ALA A O 1
ATOM 802 N N . GLN A 1 96 ? -60.621 -9.903 100.128 1.00 74.50 96 GLN A N 1
ATOM 803 C CA . GLN A 1 96 ? -61.055 -9.795 98.732 1.00 74.50 96 GLN A CA 1
ATOM 804 C C . GLN A 1 96 ? -60.907 -8.363 98.229 1.00 74.50 96 GLN A C 1
ATOM 806 O O . GLN A 1 96 ? -60.217 -8.164 97.241 1.00 74.50 96 GLN A O 1
ATOM 811 N N . LEU A 1 97 ? -61.425 -7.361 98.946 1.00 76.69 97 LEU A N 1
ATOM 812 C CA . LEU A 1 97 ? -61.280 -5.949 98.568 1.00 76.69 97 LEU A CA 1
ATOM 813 C C . LEU A 1 97 ? -59.816 -5.486 98.566 1.00 76.69 97 LEU A C 1
ATOM 815 O O . LEU A 1 97 ? -59.423 -4.657 97.747 1.00 76.69 97 LEU A O 1
ATOM 819 N N . HIS A 1 98 ? -58.991 -5.995 99.484 1.00 77.31 98 HIS A N 1
ATOM 820 C CA . HIS A 1 98 ? -57.553 -5.739 99.489 1.00 77.31 98 HIS A CA 1
ATOM 821 C C . HIS A 1 98 ? -56.860 -6.430 98.309 1.00 77.31 98 HIS A C 1
ATOM 823 O O . HIS A 1 98 ? -56.068 -5.791 97.618 1.00 77.31 98 HIS A O 1
ATOM 829 N N . SER A 1 99 ? -57.203 -7.691 98.032 1.00 76.94 99 SER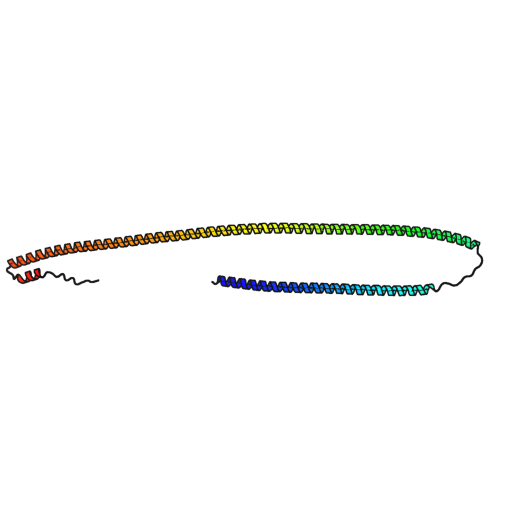 A N 1
ATOM 830 C CA . SER A 1 99 ? -56.686 -8.439 96.880 1.00 76.94 99 SER A CA 1
ATOM 831 C C . SER A 1 99 ? -57.086 -7.788 95.560 1.00 76.94 99 SER A C 1
ATOM 833 O O . SER A 1 99 ? -56.236 -7.656 94.691 1.00 76.94 99 SER A O 1
ATOM 835 N N . GLU A 1 100 ? -58.325 -7.312 95.429 1.00 81.06 100 GLU A N 1
ATOM 836 C CA . GLU A 1 100 ? -58.837 -6.578 94.267 1.00 81.06 100 GLU A CA 1
ATOM 837 C C . GLU A 1 100 ? -58.067 -5.274 94.056 1.00 81.06 100 GLU A C 1
ATOM 839 O O . GLU A 1 100 ? -57.589 -5.020 92.956 1.00 81.06 100 GLU A O 1
ATOM 844 N N . ARG A 1 101 ? -57.830 -4.491 95.118 1.00 82.31 101 ARG A N 1
ATOM 845 C CA . ARG A 1 101 ? -57.027 -3.255 95.034 1.00 82.31 101 ARG A CA 1
ATOM 846 C C . ARG A 1 101 ? -55.564 -3.518 94.672 1.00 82.31 101 ARG A C 1
ATOM 848 O O . ARG A 1 101 ? -54.921 -2.682 94.039 1.00 82.31 101 ARG A O 1
ATOM 855 N N . VAL A 1 102 ? -55.006 -4.642 95.121 1.00 84.19 102 VAL A N 1
ATOM 856 C CA . VAL A 1 102 ? -53.642 -5.071 94.774 1.00 84.19 102 VAL A CA 1
ATOM 857 C C . VAL A 1 102 ? -53.586 -5.551 93.322 1.00 84.19 102 VAL A C 1
ATOM 859 O O . VAL A 1 102 ? -52.653 -5.183 92.609 1.00 84.19 102 VAL A O 1
ATOM 862 N N . LEU A 1 103 ? -54.596 -6.296 92.867 1.00 83.75 103 LEU A N 1
ATOM 863 C CA . LEU A 1 103 ? -54.764 -6.723 91.477 1.00 83.75 103 LEU A CA 1
ATOM 864 C C . LEU A 1 103 ? -54.895 -5.526 90.541 1.00 83.75 103 LEU A C 1
ATOM 866 O O . LEU A 1 103 ? -54.163 -5.453 89.563 1.00 83.75 103 LEU A O 1
ATOM 870 N N . GLU A 1 104 ? -55.741 -4.554 90.875 1.00 85.94 104 GLU A N 1
ATOM 871 C CA . GLU A 1 104 ? -55.939 -3.340 90.083 1.00 85.94 104 GLU A CA 1
ATOM 872 C C . GLU A 1 104 ? -54.619 -2.564 89.926 1.00 85.94 104 GLU A C 1
ATOM 874 O O . GLU A 1 104 ? -54.190 -2.262 88.811 1.00 85.94 104 GLU A O 1
ATOM 879 N N . LYS A 1 105 ? -53.877 -2.354 91.022 1.00 86.38 105 LYS A N 1
ATOM 880 C CA . LYS A 1 105 ? -52.544 -1.723 90.975 1.00 86.38 105 LYS A CA 1
ATOM 881 C C . LYS A 1 105 ? -51.519 -2.531 90.174 1.00 86.38 105 LYS A C 1
ATOM 883 O O . LYS A 1 105 ? -50.674 -1.939 89.503 1.00 86.38 105 LYS A O 1
ATOM 888 N N . LEU A 1 106 ? -51.567 -3.863 90.240 1.00 86.31 106 LEU A N 1
ATOM 889 C CA . LEU A 1 106 ? -50.724 -4.744 89.426 1.00 86.31 106 LEU A CA 1
ATOM 890 C C . LEU A 1 106 ? -51.074 -4.636 87.941 1.00 86.31 106 LEU A C 1
ATOM 892 O O . LEU A 1 106 ? -50.159 -4.538 87.129 1.00 86.31 106 LEU A O 1
ATOM 896 N N . THR A 1 107 ? -52.361 -4.588 87.592 1.00 84.75 107 THR A N 1
ATOM 897 C CA . THR A 1 107 ? -52.814 -4.448 86.203 1.00 84.75 107 THR A CA 1
ATOM 898 C C . THR A 1 107 ? -52.434 -3.097 85.609 1.00 84.75 107 THR A C 1
ATOM 900 O O . THR A 1 107 ? -51.905 -3.068 84.505 1.00 84.75 107 THR A O 1
ATOM 903 N N . VAL A 1 108 ? -52.578 -1.995 86.356 1.00 87.00 108 VAL A N 1
ATOM 904 C CA . VAL A 1 108 ? -52.126 -0.663 85.913 1.00 87.00 108 VAL A CA 1
ATOM 905 C C . VAL A 1 108 ? -50.608 -0.649 85.713 1.00 87.00 108 VAL A C 1
ATOM 907 O O . VAL A 1 108 ? -50.117 -0.185 84.690 1.00 87.00 108 VAL A O 1
ATOM 910 N N . ARG A 1 109 ? -49.841 -1.237 86.643 1.00 86.31 109 ARG A N 1
ATOM 911 C CA . ARG A 1 109 ? -48.380 -1.337 86.507 1.00 86.31 109 ARG A CA 1
ATOM 912 C C . ARG A 1 109 ? -47.959 -2.206 85.317 1.00 86.31 109 ARG A C 1
ATOM 914 O O . ARG A 1 109 ? -46.966 -1.883 84.672 1.00 86.31 109 ARG A O 1
ATOM 921 N N . GLN A 1 110 ? -48.680 -3.292 85.040 1.00 85.56 110 GLN A N 1
ATOM 922 C CA . GLN A 1 110 ? -48.454 -4.125 83.857 1.00 85.56 110 GLN A CA 1
ATOM 923 C C . GLN A 1 110 ? -48.781 -3.360 82.573 1.00 85.56 110 GLN A C 1
ATOM 925 O O . GLN A 1 110 ? -47.970 -3.388 81.657 1.00 85.56 110 GLN A O 1
ATOM 930 N N . GLN A 1 111 ? -49.893 -2.622 82.529 1.00 86.00 111 GLN A N 1
ATOM 931 C CA . GLN A 1 111 ? -50.278 -1.794 81.381 1.00 86.00 111 GLN A CA 1
ATOM 932 C C . GLN A 1 111 ? -49.262 -0.678 81.089 1.00 86.00 111 GLN A C 1
ATOM 934 O O . GLN A 1 111 ? -48.893 -0.459 79.937 1.00 86.00 111 GLN A O 1
ATOM 939 N N . ASP A 1 112 ? -48.738 -0.011 82.121 1.00 86.19 112 ASP A N 1
ATOM 940 C CA . ASP A 1 112 ? -47.674 0.989 81.960 1.00 86.19 112 ASP A CA 1
ATOM 941 C C . ASP A 1 112 ? -46.355 0.364 81.475 1.00 86.19 112 ASP A C 1
ATOM 943 O O . ASP A 1 112 ? -45.595 0.985 80.727 1.00 86.19 112 ASP A O 1
ATOM 947 N N . GLN A 1 113 ? -46.050 -0.864 81.908 1.00 85.38 113 GLN A N 1
ATOM 948 C CA . GLN A 1 113 ? -44.883 -1.608 81.429 1.00 85.38 113 GLN A CA 1
ATOM 949 C C . GLN A 1 113 ? -45.046 -2.004 79.962 1.00 85.38 113 GLN A C 1
ATOM 951 O O . GLN A 1 113 ? -44.131 -1.750 79.181 1.00 85.38 113 GLN A O 1
ATOM 956 N N . THR A 1 114 ? -46.211 -2.528 79.574 1.00 86.12 114 THR A N 1
ATOM 957 C CA . THR A 1 114 ? -46.501 -2.874 78.179 1.00 86.12 114 THR A CA 1
ATOM 958 C C . THR A 1 114 ? -46.484 -1.637 77.289 1.00 86.12 114 THR A C 1
ATOM 960 O O . THR A 1 114 ? -45.831 -1.666 76.255 1.00 86.12 114 THR A O 1
ATOM 963 N N . ALA A 1 115 ? -47.065 -0.511 77.717 1.00 88.56 115 ALA A N 1
ATOM 964 C CA . ALA A 1 115 ? -47.044 0.735 76.944 1.00 88.56 115 ALA A CA 1
ATOM 965 C C . ALA A 1 115 ? -45.612 1.264 76.728 1.00 88.56 115 ALA A C 1
ATOM 967 O O . ALA A 1 115 ? -45.240 1.663 75.625 1.00 88.56 115 ALA A O 1
ATOM 968 N N . ARG A 1 116 ? -44.755 1.213 77.759 1.00 88.69 116 ARG A N 1
ATOM 969 C CA . ARG A 1 116 ? -43.336 1.604 77.637 1.00 88.69 116 ARG A CA 1
ATOM 970 C C . ARG A 1 116 ? -42.530 0.654 76.754 1.00 88.69 116 ARG A C 1
ATOM 972 O O . ARG A 1 116 ? -41.574 1.089 76.111 1.00 88.69 116 ARG A O 1
ATOM 979 N N . GLU A 1 117 ? -42.845 -0.635 76.763 1.00 89.25 117 GLU A N 1
ATOM 980 C CA . GLU A 1 117 ? -42.215 -1.618 75.878 1.00 89.25 117 GLU A CA 1
ATOM 981 C C . GLU A 1 117 ? -42.677 -1.441 74.432 1.00 89.25 117 GLU A C 1
ATOM 983 O O . GLU A 1 117 ? -41.838 -1.428 73.534 1.00 89.25 117 GLU A O 1
ATOM 988 N N . GLU A 1 118 ? -43.965 -1.190 74.205 1.00 90.50 118 GLU A N 1
ATOM 989 C CA . GLU A 1 118 ? -44.528 -0.856 72.896 1.00 90.50 118 GLU A CA 1
ATOM 990 C C . GLU A 1 118 ? -43.905 0.415 72.312 1.00 90.50 118 GLU A C 1
ATOM 992 O O . GLU A 1 118 ? -43.492 0.409 71.155 1.00 90.50 118 GLU A O 1
ATOM 997 N N . GLU A 1 119 ? -43.718 1.474 73.106 1.00 91.94 119 GLU A N 1
ATOM 998 C CA . GLU A 1 119 ? -43.008 2.679 72.657 1.00 91.94 119 GLU A CA 1
ATOM 999 C C . GLU A 1 119 ? -41.548 2.398 72.271 1.00 91.94 119 GLU A C 1
ATOM 1001 O O . GLU A 1 119 ? -41.041 2.943 71.284 1.00 91.94 119 GLU A O 1
ATOM 1006 N N . LYS A 1 120 ? -40.843 1.554 73.037 1.00 91.56 120 LYS A N 1
ATOM 1007 C CA . LYS A 1 120 ? -39.468 1.148 72.705 1.00 91.56 120 LYS A CA 1
ATOM 1008 C C . LYS A 1 120 ? -39.431 0.319 71.425 1.00 91.56 120 LYS A C 1
ATOM 1010 O O . LYS A 1 120 ? -38.546 0.535 70.600 1.00 91.56 120 LYS A O 1
ATOM 1015 N N . MET A 1 121 ? -40.389 -0.589 71.244 1.00 92.31 121 MET A N 1
ATOM 1016 C CA . MET A 1 121 ? -40.526 -1.379 70.023 1.00 92.31 121 MET A CA 1
ATOM 1017 C C . MET A 1 121 ? -40.837 -0.484 68.822 1.00 92.31 121 MET A C 1
ATOM 1019 O O . MET A 1 121 ? -40.155 -0.593 67.809 1.00 92.31 121 MET A O 1
ATOM 1023 N N . ALA A 1 122 ? -41.773 0.459 68.944 1.00 93.12 122 ALA A N 1
ATOM 1024 C CA . ALA A 1 122 ? -42.113 1.404 67.884 1.00 93.12 122 ALA A CA 1
ATOM 1025 C C . ALA A 1 122 ? -40.906 2.261 67.467 1.00 93.12 122 ALA A C 1
ATOM 1027 O O . ALA A 1 122 ? -40.646 2.422 66.275 1.00 93.12 122 ALA A O 1
ATOM 1028 N N . LYS A 1 123 ? -40.112 2.749 68.431 1.00 94.00 123 LYS A N 1
ATOM 1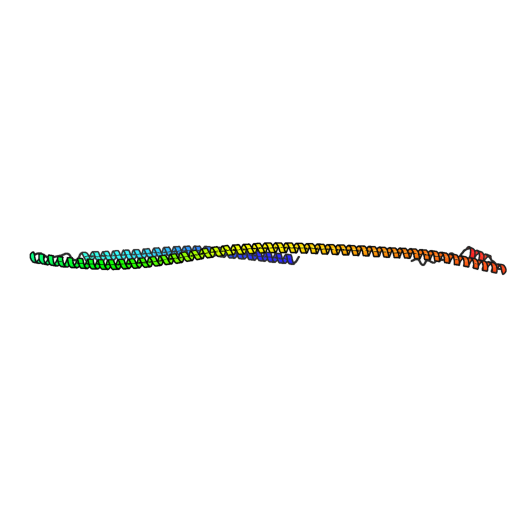029 C CA . LYS A 1 123 ? -38.864 3.479 68.147 1.00 94.00 123 LYS A CA 1
ATOM 1030 C C . LYS A 1 123 ? -37.823 2.600 67.451 1.00 94.00 123 LYS A C 1
ATOM 1032 O O . LYS A 1 123 ? -37.206 3.047 66.489 1.00 94.00 123 LYS A O 1
ATOM 1037 N N . ALA A 1 124 ? -37.646 1.358 67.902 1.00 94.00 124 ALA A N 1
ATOM 1038 C CA . ALA A 1 124 ? -36.707 0.419 67.288 1.00 94.00 124 ALA A CA 1
ATOM 1039 C C . ALA A 1 124 ? -37.118 0.029 65.856 1.00 94.00 124 ALA A C 1
ATOM 1041 O O . ALA A 1 124 ? -36.258 -0.093 64.983 1.00 94.00 124 ALA A O 1
ATOM 1042 N N . VAL A 1 125 ? -38.422 -0.133 65.602 1.00 94.88 125 VAL A N 1
ATOM 1043 C CA . VAL A 1 125 ? -38.973 -0.372 64.260 1.00 94.88 125 VAL A CA 1
ATOM 1044 C C . VAL A 1 125 ? -38.742 0.849 63.370 1.00 94.88 125 VAL A C 1
ATOM 1046 O O . VAL A 1 125 ? -38.144 0.707 62.310 1.00 94.88 125 VAL A O 1
ATOM 1049 N N . ALA A 1 126 ? -39.078 2.056 63.835 1.00 94.62 126 ALA A N 1
ATOM 1050 C CA . ALA A 1 126 ? -38.861 3.285 63.071 1.00 94.62 126 ALA A CA 1
ATOM 1051 C C . ALA A 1 126 ? -37.377 3.522 62.723 1.00 94.62 126 ALA A C 1
ATOM 1053 O O . ALA A 1 126 ? -37.054 3.922 61.605 1.00 94.62 126 ALA A O 1
ATOM 1054 N N . GLU A 1 127 ? -36.451 3.243 63.649 1.00 95.12 127 GLU A N 1
ATOM 1055 C CA . GLU A 1 127 ? -35.010 3.350 63.383 1.00 95.12 127 GLU A CA 1
ATOM 1056 C C . GLU A 1 127 ? -34.539 2.310 62.353 1.00 95.12 127 GLU A C 1
ATOM 1058 O O . GLU A 1 127 ? -33.697 2.604 61.497 1.00 95.12 127 GLU A O 1
ATOM 1063 N N . ARG A 1 128 ? -35.081 1.089 62.412 1.00 95.00 128 ARG A N 1
ATOM 1064 C CA . ARG A 1 128 ? -34.775 0.030 61.446 1.00 95.00 128 ARG A CA 1
ATOM 1065 C C . ARG A 1 128 ? -35.279 0.387 60.050 1.00 95.00 128 ARG A C 1
ATOM 1067 O O . ARG A 1 128 ? -34.515 0.237 59.096 1.00 95.00 128 ARG A O 1
ATOM 1074 N N . ASP A 1 129 ? -36.500 0.894 59.945 1.00 94.56 129 ASP A N 1
ATOM 1075 C CA . ASP A 1 129 ? -37.108 1.295 58.676 1.00 94.56 129 ASP A CA 1
ATOM 1076 C C . ASP A 1 129 ? -36.345 2.473 58.056 1.00 94.56 129 ASP A C 1
ATOM 1078 O O . ASP A 1 129 ? -36.010 2.443 56.872 1.00 94.56 129 ASP A O 1
ATOM 1082 N N . ALA A 1 130 ? -35.947 3.464 58.864 1.00 95.44 130 ALA A N 1
ATOM 1083 C CA . ALA A 1 130 ? -35.115 4.577 58.405 1.00 95.44 130 ALA A CA 1
ATOM 1084 C C . ALA A 1 130 ? -33.750 4.107 57.867 1.00 95.44 130 ALA A C 1
ATOM 1086 O O . ALA A 1 130 ? -33.301 4.563 56.812 1.00 95.44 130 ALA A O 1
ATOM 1087 N N . LYS A 1 131 ? -33.095 3.155 58.549 1.00 95.88 131 LYS A N 1
ATOM 1088 C CA . LYS A 1 131 ? -31.834 2.556 58.076 1.00 95.88 131 LYS A CA 1
ATOM 1089 C C . LYS A 1 131 ? -32.021 1.762 56.784 1.00 95.88 131 LYS A C 1
ATOM 1091 O O . LYS A 1 131 ? -31.144 1.799 55.922 1.00 95.88 131 LYS A O 1
ATOM 1096 N N . GLN A 1 132 ? -33.133 1.044 56.636 1.00 95.25 132 GLN A N 1
ATOM 1097 C CA . GLN A 1 132 ? -33.437 0.310 55.407 1.00 95.25 132 GLN A CA 1
ATOM 1098 C C . GLN A 1 132 ? -33.680 1.261 54.233 1.00 95.25 132 GLN A C 1
ATOM 1100 O O . GLN A 1 132 ? -33.057 1.079 53.188 1.00 95.25 132 GLN A O 1
ATOM 1105 N N . ALA A 1 133 ? -34.472 2.316 54.432 1.00 95.69 133 ALA A N 1
ATOM 1106 C CA . ALA A 1 133 ? -34.725 3.332 53.412 1.00 95.69 133 ALA A CA 1
ATOM 1107 C C . ALA A 1 133 ? -33.425 3.995 52.921 1.00 95.69 133 ALA A C 1
ATOM 1109 O O . ALA A 1 133 ? -33.197 4.096 51.717 1.00 95.69 133 ALA A O 1
ATOM 1110 N N . GLN A 1 134 ? -32.516 4.361 53.835 1.00 95.81 134 GLN A N 1
ATOM 1111 C CA . GLN A 1 134 ? -31.207 4.916 53.461 1.00 95.81 134 GLN A CA 1
ATOM 1112 C C . GLN A 1 134 ? -30.359 3.928 52.646 1.00 95.81 134 GLN A C 1
ATOM 1114 O O . GLN A 1 134 ? -29.740 4.303 51.650 1.00 95.81 134 GLN A O 1
ATOM 1119 N N . GLN A 1 135 ? -30.340 2.647 53.030 1.00 95.44 135 GLN A N 1
ATOM 1120 C CA . GLN A 1 135 ? -29.607 1.624 52.280 1.00 95.44 135 GLN A CA 1
ATOM 1121 C C . GLN A 1 135 ? -30.187 1.386 50.884 1.00 95.44 135 GLN A C 1
ATOM 1123 O O . GLN A 1 135 ? -29.437 1.082 49.953 1.00 95.44 135 GLN A O 1
ATOM 1128 N N . GLU A 1 136 ? -31.506 1.463 50.728 1.00 95.62 136 GLU A N 1
ATOM 1129 C CA . GLU A 1 136 ? -32.163 1.346 49.427 1.00 95.62 136 GLU A CA 1
ATOM 1130 C C . GLU A 1 136 ? -31.838 2.541 48.539 1.00 95.62 136 GLU A C 1
ATOM 1132 O O . GLU A 1 136 ? -31.392 2.340 47.408 1.00 95.62 136 GLU A O 1
ATOM 1137 N N . GLU A 1 137 ? -31.916 3.758 49.075 1.00 96.19 137 GLU A N 1
ATOM 1138 C CA . GLU A 1 137 ? -31.567 4.970 48.338 1.00 96.19 137 GLU A CA 1
ATOM 1139 C C . GLU A 1 137 ? -30.101 4.949 47.872 1.00 96.19 137 GLU A C 1
ATOM 1141 O O . GLU A 1 137 ? -29.805 5.231 46.710 1.00 96.19 137 GLU A O 1
ATOM 1146 N N . GLU A 1 138 ? -29.160 4.532 48.726 1.00 96.19 138 GLU A N 1
ATOM 1147 C CA . GLU A 1 138 ? -27.760 4.367 48.319 1.00 96.19 138 GLU A CA 1
ATOM 1148 C C . GLU A 1 138 ? -27.581 3.319 47.214 1.00 96.19 138 GLU A C 1
ATOM 1150 O O . GLU A 1 138 ? -26.785 3.513 46.289 1.00 96.19 138 GLU A O 1
ATOM 1155 N N . LYS A 1 139 ? -28.296 2.190 47.294 1.00 96.25 139 LYS A N 1
ATOM 1156 C CA . LYS A 1 139 ? -28.250 1.151 46.255 1.00 96.25 139 LYS A CA 1
ATOM 1157 C C . LYS A 1 139 ? -28.803 1.683 44.940 1.00 96.25 139 LYS A C 1
ATOM 1159 O O . LYS A 1 139 ? -28.228 1.392 43.893 1.00 96.25 139 LYS A O 1
ATOM 1164 N N . GLU A 1 140 ? -29.889 2.445 44.971 1.00 96.69 140 GLU A N 1
ATOM 1165 C CA . GLU A 1 140 ? -30.471 3.063 43.780 1.00 96.69 140 GLU A CA 1
ATOM 1166 C C . GLU A 1 140 ? -29.553 4.120 43.175 1.00 96.69 140 GLU A C 1
ATOM 1168 O O . GLU A 1 140 ? -29.318 4.093 41.965 1.00 96.69 140 GLU A O 1
ATOM 1173 N N . ARG A 1 141 ? -28.937 4.974 44.000 1.00 96.62 141 ARG A N 1
ATOM 1174 C CA . ARG A 1 141 ? -27.926 5.941 43.550 1.00 96.62 141 ARG A CA 1
ATOM 1175 C C . ARG A 1 141 ? -26.767 5.234 42.847 1.00 96.62 141 ARG A C 1
ATOM 1177 O O . ARG A 1 141 ? -26.517 5.527 41.677 1.00 96.62 141 ARG A O 1
ATOM 1184 N N . LYS A 1 142 ? -26.165 4.218 43.479 1.00 97.12 142 LYS A N 1
ATOM 1185 C CA . LYS A 1 142 ? -25.074 3.410 42.890 1.00 97.12 142 LYS A CA 1
ATOM 1186 C C . LYS A 1 142 ? -25.495 2.728 41.587 1.00 97.12 142 LYS A C 1
ATOM 1188 O O . LYS A 1 142 ? -24.751 2.749 40.608 1.00 97.12 142 LYS A O 1
ATOM 1193 N N . LYS A 1 143 ? -26.702 2.149 41.536 1.00 97.25 143 LYS A N 1
ATOM 1194 C CA . LYS A 1 143 ? -27.252 1.557 40.304 1.00 97.25 143 LYS A CA 1
ATOM 1195 C C . LYS A 1 143 ? -27.410 2.608 39.205 1.00 97.25 143 LYS A C 1
ATOM 1197 O O . LYS A 1 143 ? -27.032 2.348 38.065 1.00 97.25 143 LYS A O 1
ATOM 1202 N N . SER A 1 144 ? -27.933 3.787 39.533 1.00 97.44 144 SER A N 1
ATOM 1203 C CA . SER A 1 144 ? -28.146 4.866 38.565 1.00 97.44 144 SER A CA 1
ATOM 1204 C C . SER A 1 144 ? -26.824 5.406 38.007 1.00 97.44 144 SER A C 1
ATOM 1206 O O . SER A 1 144 ? -26.706 5.610 36.800 1.00 97.44 144 SER A O 1
ATOM 1208 N N . GLU A 1 145 ? -25.803 5.569 38.850 1.00 97.75 145 GLU A N 1
ATOM 1209 C CA . GLU A 1 145 ? -24.460 5.998 38.449 1.00 97.75 145 GLU A CA 1
ATOM 1210 C C . GLU A 1 145 ? -23.780 4.951 37.567 1.00 97.75 145 GLU A C 1
ATOM 1212 O O . GLU A 1 145 ? -23.225 5.287 36.519 1.00 97.75 145 GLU A O 1
ATOM 1217 N N . MET A 1 146 ? -23.895 3.671 37.930 1.00 97.38 146 MET A N 1
ATOM 1218 C CA . MET A 1 146 ? -23.393 2.568 37.115 1.00 97.38 146 MET A CA 1
ATOM 1219 C C . MET A 1 146 ? -24.049 2.556 35.730 1.00 97.38 146 MET A C 1
ATOM 1221 O O . MET A 1 146 ? -23.356 2.441 34.720 1.00 97.38 146 MET A O 1
ATOM 1225 N N . LEU A 1 147 ? -25.373 2.723 35.654 1.00 97.56 147 LEU A N 1
ATOM 1226 C CA . LEU A 1 147 ? -26.089 2.790 34.378 1.00 97.56 147 LEU A CA 1
ATOM 1227 C C . LEU A 1 147 ? -25.657 4.000 33.542 1.00 97.56 147 LEU A C 1
ATOM 1229 O O . LEU A 1 147 ? -25.404 3.844 32.347 1.00 97.56 147 LEU A O 1
ATOM 1233 N N . LYS A 1 148 ? -25.502 5.180 34.157 1.00 98.06 148 LYS A N 1
ATOM 1234 C CA . LYS A 1 148 ? -24.980 6.380 33.481 1.00 98.06 148 LYS A CA 1
ATOM 1235 C C . LYS A 1 148 ? -23.577 6.143 32.915 1.00 98.06 148 LYS A C 1
ATOM 1237 O O . LYS A 1 148 ? -23.328 6.485 31.763 1.00 98.06 148 LYS A O 1
ATOM 1242 N N . SER A 1 149 ? -22.695 5.498 33.680 1.00 98.00 149 SER A N 1
ATOM 1243 C CA . SER A 1 149 ? -21.343 5.135 33.236 1.00 98.00 149 SER A CA 1
ATOM 1244 C C . SER A 1 149 ? -21.366 4.168 32.044 1.00 98.00 149 SER A C 1
ATOM 1246 O O . SER A 1 149 ? -20.682 4.391 31.044 1.00 98.00 149 SER A O 1
ATOM 1248 N N . ILE A 1 150 ? -22.227 3.143 32.084 1.00 97.69 150 ILE A N 1
ATOM 1249 C CA . ILE A 1 150 ? -22.395 2.191 30.975 1.00 97.69 150 ILE A CA 1
ATOM 1250 C C . ILE A 1 150 ? -22.879 2.903 29.705 1.00 97.69 150 ILE A C 1
ATOM 1252 O O . ILE A 1 150 ? -22.373 2.624 28.616 1.00 97.69 150 ILE A O 1
ATOM 1256 N N . VAL A 1 151 ? -23.849 3.812 29.823 1.00 98.25 151 VAL A N 1
ATOM 1257 C CA . VAL A 1 151 ? -24.365 4.579 28.679 1.00 98.25 151 VAL A CA 1
ATOM 1258 C C . VAL A 1 151 ? -23.277 5.487 28.105 1.00 98.25 151 VAL A C 1
ATOM 1260 O O . VAL A 1 151 ? -23.009 5.410 26.907 1.00 98.25 151 VAL A O 1
ATOM 1263 N N . ALA A 1 152 ? -22.586 6.257 28.949 1.00 98.00 152 ALA A N 1
ATOM 1264 C CA . ALA A 1 152 ? -21.502 7.139 28.520 1.00 98.00 152 ALA A CA 1
ATOM 1265 C C . ALA A 1 152 ? -20.381 6.367 27.805 1.00 98.00 152 ALA A C 1
ATOM 1267 O O . ALA A 1 152 ? -19.915 6.777 26.740 1.00 98.00 152 ALA A O 1
ATOM 1268 N N . HIS A 1 153 ? -19.992 5.204 28.336 1.00 98.06 153 HIS A N 1
ATOM 1269 C CA . HIS A 1 153 ? -18.995 4.349 27.700 1.00 98.06 153 HIS A CA 1
ATOM 1270 C C . HIS A 1 153 ? -19.464 3.840 26.328 1.00 98.06 153 HIS A C 1
ATOM 1272 O O . HIS A 1 153 ? -18.714 3.904 25.354 1.00 98.06 153 HIS A O 1
ATOM 1278 N N . ARG A 1 154 ? -20.719 3.383 26.210 1.00 97.44 154 ARG A N 1
ATOM 1279 C CA . ARG A 1 154 ? -21.286 2.930 24.927 1.00 97.44 154 ARG A CA 1
ATOM 1280 C C . ARG A 1 154 ? -21.308 4.041 23.882 1.00 97.44 154 ARG A C 1
ATOM 1282 O O . ARG A 1 154 ? -20.990 3.790 22.720 1.00 97.44 154 ARG A O 1
ATOM 1289 N N . GLU A 1 155 ? -21.672 5.255 24.280 1.00 98.12 155 GLU A N 1
ATOM 1290 C CA . GLU A 1 155 ? -21.666 6.415 23.390 1.00 98.12 155 GLU A CA 1
ATOM 1291 C C . GLU A 1 155 ? -20.256 6.783 22.935 1.00 98.12 155 GLU A C 1
ATOM 1293 O O . GLU A 1 155 ? -20.044 7.025 21.745 1.00 98.12 155 GLU A O 1
ATOM 1298 N N . LEU A 1 156 ? -19.286 6.773 23.851 1.00 98.19 156 LEU A N 1
ATOM 1299 C CA . LEU A 1 156 ? -17.886 7.045 23.536 1.00 98.19 156 LEU A CA 1
ATOM 1300 C C . LEU A 1 156 ? -17.341 6.023 22.537 1.00 98.19 156 LEU A C 1
ATOM 1302 O O . LEU A 1 156 ? -16.818 6.411 21.496 1.00 98.19 156 LEU A O 1
ATOM 1306 N N . VAL A 1 157 ? -17.554 4.729 22.787 1.00 98.00 157 VAL A N 1
ATOM 1307 C CA . VAL A 1 157 ? -17.130 3.656 21.873 1.00 98.00 157 VAL A CA 1
ATOM 1308 C C . VAL A 1 157 ? -17.799 3.796 20.504 1.00 98.00 157 VAL A C 1
ATOM 1310 O O . VAL A 1 157 ? -17.169 3.555 19.475 1.00 98.00 157 VAL A O 1
ATOM 1313 N N . LYS A 1 158 ? -19.074 4.204 20.454 1.00 98.00 158 LYS A N 1
ATOM 1314 C CA . LYS A 1 158 ? -19.769 4.456 19.184 1.00 98.00 158 LYS A CA 1
ATOM 1315 C C . LYS A 1 158 ? -19.126 5.615 18.417 1.00 98.00 158 LYS A C 1
ATOM 1317 O O . LYS A 1 158 ? -18.873 5.467 17.223 1.00 98.00 158 LYS A O 1
ATOM 1322 N N . LYS A 1 159 ? -18.842 6.736 19.087 1.00 98.00 159 LYS A N 1
ATOM 1323 C CA . LYS A 1 159 ? -18.177 7.904 18.483 1.00 98.00 159 LYS A CA 1
ATOM 1324 C C . LYS A 1 159 ? -16.774 7.556 17.989 1.00 98.00 159 LYS A C 1
ATOM 1326 O O . LYS A 1 159 ? -16.433 7.874 16.856 1.00 98.00 159 LYS A O 1
ATOM 1331 N N . GLU A 1 160 ? -15.999 6.836 18.792 1.00 97.81 160 GLU A N 1
ATOM 1332 C CA . GLU A 1 160 ? -14.652 6.398 18.428 1.00 97.81 160 GLU A CA 1
ATOM 1333 C C . GLU A 1 160 ? -14.661 5.477 17.200 1.00 97.81 160 GLU A C 1
ATOM 1335 O O . GLU A 1 160 ? -13.877 5.669 16.272 1.00 97.81 160 GLU A O 1
ATOM 1340 N N . LYS A 1 161 ? -15.582 4.505 17.146 1.00 97.81 161 LYS A N 1
ATOM 1341 C CA . LYS A 1 161 ? -15.733 3.622 15.979 1.00 97.81 161 LYS A CA 1
ATOM 1342 C C . LYS A 1 161 ? -16.083 4.393 14.709 1.00 97.81 161 LYS A C 1
ATOM 1344 O O . LYS A 1 161 ? -15.526 4.088 13.659 1.00 97.81 161 LYS A O 1
ATOM 1349 N N . LEU A 1 162 ? -16.986 5.371 14.799 1.00 97.81 162 LEU A N 1
ATOM 1350 C CA . LEU A 1 162 ? -17.340 6.224 13.662 1.00 97.81 162 LEU A CA 1
ATOM 1351 C C . LEU A 1 162 ? -16.130 7.025 13.181 1.00 97.81 162 LEU A C 1
ATOM 1353 O O . LEU A 1 162 ? -15.817 6.987 11.996 1.00 97.81 162 LEU A O 1
ATOM 1357 N N . HIS A 1 163 ? -15.397 7.649 14.100 1.00 97.44 163 HIS A N 1
ATOM 1358 C CA . HIS A 1 163 ? -14.217 8.433 13.755 1.00 97.44 163 HIS A CA 1
ATOM 1359 C C . HIS A 1 163 ? -13.118 7.579 13.103 1.00 97.44 163 HIS A C 1
ATOM 1361 O O . HIS A 1 163 ? -12.600 7.928 12.045 1.00 97.44 163 HIS A O 1
ATOM 1367 N N . ARG A 1 164 ? -12.824 6.397 13.662 1.00 97.62 164 ARG A N 1
ATOM 1368 C CA . ARG A 1 164 ? -11.891 5.436 13.047 1.00 97.62 164 ARG A CA 1
ATOM 1369 C C . ARG A 1 164 ? -12.358 5.006 11.652 1.00 97.62 164 ARG A C 1
ATOM 1371 O O . ARG A 1 164 ? -11.546 4.860 10.740 1.00 97.62 164 ARG A O 1
ATOM 1378 N N . HIS A 1 165 ? -13.660 4.805 11.461 1.00 97.69 165 HIS A N 1
ATOM 1379 C CA . HIS A 1 165 ? -14.202 4.464 10.149 1.00 97.69 165 HIS A CA 1
ATOM 1380 C C . HIS A 1 165 ? -14.038 5.606 9.134 1.00 97.69 165 HIS A C 1
ATOM 1382 O O . HIS A 1 165 ? -13.694 5.357 7.981 1.00 97.69 165 HIS A O 1
ATOM 1388 N N . GLU A 1 166 ? -14.236 6.854 9.552 1.00 98.06 166 GLU A N 1
ATOM 1389 C CA . GLU A 1 166 ? -14.025 8.027 8.700 1.00 98.06 166 GLU A CA 1
ATOM 1390 C C . GLU A 1 166 ? -12.556 8.195 8.306 1.00 98.06 166 GLU A C 1
ATOM 1392 O O . GLU A 1 166 ? -12.279 8.363 7.118 1.00 98.06 166 GLU A O 1
ATOM 1397 N N . ILE A 1 167 ? -11.631 8.053 9.261 1.00 97.75 167 ILE A N 1
ATOM 1398 C CA . ILE A 1 167 ? -10.183 8.100 9.006 1.00 97.75 167 ILE A CA 1
ATOM 1399 C C . ILE A 1 167 ? -9.791 7.014 8.004 1.00 97.75 167 ILE A C 1
ATOM 1401 O O . ILE A 1 167 ? -9.255 7.318 6.945 1.00 97.75 167 ILE A O 1
ATOM 1405 N N . THR A 1 168 ? -10.147 5.753 8.266 1.00 97.25 168 THR A N 1
ATOM 1406 C CA . THR A 1 168 ? -9.807 4.649 7.347 1.00 97.25 168 THR A CA 1
ATOM 1407 C C . THR A 1 168 ? -10.428 4.828 5.961 1.00 97.25 168 THR A C 1
ATOM 1409 O O . THR A 1 168 ? -9.853 4.416 4.953 1.00 97.25 168 THR A O 1
ATOM 1412 N N . LYS A 1 169 ? -11.608 5.452 5.867 1.00 97.94 169 LYS A N 1
ATOM 1413 C CA . LYS A 1 169 ? -12.234 5.791 4.586 1.00 97.94 169 LYS A CA 1
ATOM 1414 C C . LYS A 1 169 ? -11.475 6.899 3.852 1.00 97.94 169 LYS A C 1
ATOM 1416 O O . LYS A 1 169 ? -11.385 6.823 2.628 1.00 97.94 169 LYS A O 1
ATOM 1421 N N . GLN A 1 170 ? -10.962 7.905 4.560 1.00 97.88 170 GLN A N 1
ATOM 1422 C CA . GLN A 1 170 ? -10.101 8.945 3.989 1.00 97.88 170 GLN A CA 1
ATOM 1423 C C . GLN A 1 170 ? -8.763 8.360 3.535 1.00 97.88 170 GLN A C 1
ATOM 1425 O O . GLN A 1 170 ? -8.452 8.457 2.356 1.00 97.88 170 GLN A O 1
ATOM 1430 N N . GLU A 1 171 ? -8.065 7.615 4.392 1.00 97.81 171 GLU A N 1
ATOM 1431 C CA . GLU A 1 171 ? -6.792 6.959 4.059 1.00 97.81 171 GLU A CA 1
ATOM 1432 C C . GLU A 1 171 ? -6.902 6.072 2.813 1.00 97.81 171 GLU A C 1
ATOM 1434 O O . GLU A 1 171 ? -6.039 6.095 1.939 1.00 97.81 171 GLU A O 1
ATOM 1439 N N . ARG A 1 172 ? -8.000 5.314 2.676 1.00 97.94 172 ARG A N 1
ATOM 1440 C CA . ARG A 1 172 ? -8.259 4.504 1.473 1.00 97.94 172 ARG A CA 1
ATOM 1441 C C . ARG A 1 172 ? -8.434 5.348 0.214 1.00 97.94 172 ARG A C 1
ATOM 1443 O O . ARG A 1 172 ? -8.019 4.916 -0.859 1.00 97.94 172 ARG A O 1
ATOM 1450 N N . ARG A 1 173 ? -9.080 6.512 0.319 1.00 97.81 173 ARG A N 1
ATOM 1451 C CA . ARG A 1 173 ? -9.242 7.436 -0.813 1.00 97.81 173 ARG A CA 1
ATOM 1452 C C . ARG A 1 173 ? -7.902 8.043 -1.198 1.00 97.81 173 ARG A C 1
ATOM 1454 O O . ARG A 1 173 ? -7.575 8.037 -2.378 1.00 97.81 173 ARG A O 1
ATOM 1461 N N . ASP A 1 174 ? -7.129 8.481 -0.216 1.00 98.06 174 ASP A N 1
ATOM 1462 C CA . ASP A 1 174 ? -5.825 9.100 -0.439 1.00 98.06 174 ASP A CA 1
ATOM 1463 C C . ASP A 1 174 ? -4.840 8.092 -1.043 1.00 98.06 174 ASP A C 1
ATOM 1465 O O . ASP A 1 174 ? -4.178 8.391 -2.034 1.00 98.06 174 ASP A O 1
ATOM 1469 N N . ALA A 1 175 ? -4.828 6.852 -0.544 1.00 97.94 175 ALA A N 1
ATOM 1470 C CA . ALA A 1 175 ? -4.037 5.767 -1.121 1.00 97.94 175 ALA A CA 1
ATOM 1471 C C . ALA A 1 175 ? -4.433 5.464 -2.577 1.00 97.94 175 ALA A C 1
ATOM 1473 O O . ALA A 1 175 ? -3.565 5.261 -3.427 1.00 97.94 175 ALA A O 1
ATOM 1474 N N . ALA A 1 176 ? -5.733 5.467 -2.889 1.00 97.88 176 ALA A N 1
ATOM 1475 C CA . ALA A 1 176 ? -6.210 5.257 -4.254 1.00 97.88 176 ALA A CA 1
ATOM 1476 C C . ALA A 1 176 ? -5.815 6.410 -5.195 1.00 97.88 176 ALA A C 1
ATOM 1478 O O . ALA A 1 176 ? -5.446 6.166 -6.345 1.00 97.88 176 ALA A O 1
ATOM 1479 N N . LEU A 1 177 ? -5.864 7.658 -4.718 1.00 98.19 177 LEU A N 1
ATOM 1480 C CA . LEU A 1 177 ? -5.415 8.824 -5.482 1.00 98.19 177 LEU A CA 1
ATOM 1481 C C . LEU A 1 177 ? -3.906 8.773 -5.738 1.00 98.19 177 LEU A C 1
ATOM 1483 O O . LEU A 1 177 ? -3.489 8.904 -6.887 1.00 98.19 177 LEU A O 1
ATOM 1487 N N . ALA A 1 178 ? -3.108 8.483 -4.710 1.00 98.12 178 ALA A N 1
ATOM 1488 C CA . ALA A 1 178 ? -1.660 8.341 -4.835 1.00 98.12 178 ALA A CA 1
ATOM 1489 C C . ALA A 1 178 ? -1.272 7.230 -5.826 1.00 98.12 178 ALA A C 1
ATOM 1491 O O . ALA A 1 178 ? -0.380 7.414 -6.653 1.00 98.12 178 ALA A O 1
ATOM 1492 N N . MET A 1 179 ? -1.976 6.092 -5.798 1.00 97.94 179 MET A N 1
ATOM 1493 C CA . MET A 1 179 ? -1.766 5.008 -6.761 1.00 97.94 179 MET A CA 1
ATOM 1494 C C . MET A 1 179 ? -2.068 5.459 -8.194 1.00 97.94 179 MET A C 1
ATOM 1496 O O . MET A 1 179 ? -1.261 5.229 -9.093 1.00 97.94 179 MET A O 1
ATOM 1500 N N . ARG A 1 180 ? -3.186 6.160 -8.409 1.00 98.06 180 ARG A N 1
ATOM 1501 C CA . ARG A 1 180 ? -3.562 6.683 -9.729 1.00 98.06 180 ARG A CA 1
ATOM 1502 C C . ARG A 1 180 ? -2.545 7.692 -10.265 1.00 98.06 180 ARG A C 1
ATOM 1504 O O . ARG A 1 180 ? -2.240 7.686 -11.457 1.00 98.06 180 ARG A O 1
ATOM 1511 N N . GLU A 1 181 ? -2.027 8.567 -9.409 1.00 97.88 181 GLU A N 1
ATOM 1512 C CA . GLU A 1 181 ? -0.979 9.520 -9.785 1.00 97.88 181 GLU A CA 1
ATOM 1513 C C . GLU A 1 181 ? 0.331 8.807 -10.127 1.00 97.88 181 GLU A C 1
ATOM 1515 O O . GLU A 1 181 ? 0.942 9.113 -11.151 1.00 97.88 181 GLU A O 1
ATOM 1520 N N . ALA A 1 182 ? 0.727 7.801 -9.344 1.00 98.19 182 ALA A N 1
ATOM 1521 C CA . ALA A 1 182 ? 1.908 6.993 -9.631 1.00 98.19 182 ALA A CA 1
ATOM 1522 C C . ALA A 1 182 ? 1.789 6.250 -10.974 1.00 98.19 182 ALA A C 1
ATOM 1524 O O . ALA A 1 182 ? 2.732 6.257 -11.766 1.00 98.19 182 ALA A O 1
ATOM 1525 N N . GLU A 1 183 ? 0.627 5.661 -11.268 1.00 98.19 183 GLU A N 1
ATOM 1526 C CA . GLU A 1 183 ? 0.350 5.011 -12.556 1.00 98.19 183 GLU A CA 1
ATOM 1527 C C . GLU A 1 183 ? 0.435 5.995 -13.723 1.00 98.19 183 GLU A C 1
ATOM 1529 O O . GLU A 1 183 ? 1.047 5.689 -14.750 1.00 98.19 183 GLU A O 1
ATOM 1534 N N . ARG A 1 184 ? -0.128 7.199 -13.560 1.00 98.38 184 ARG A N 1
ATOM 1535 C CA . ARG A 1 184 ? -0.038 8.262 -14.565 1.00 98.38 184 ARG A CA 1
ATOM 1536 C C . ARG A 1 184 ? 1.416 8.650 -14.832 1.00 98.38 184 ARG A C 1
ATOM 1538 O O . ARG A 1 184 ? 1.836 8.647 -15.987 1.00 98.38 184 ARG A O 1
ATOM 1545 N N . MET A 1 185 ? 2.188 8.934 -13.785 1.00 98.31 185 MET A N 1
ATOM 1546 C CA . MET A 1 185 ? 3.601 9.303 -13.915 1.00 98.31 185 MET A CA 1
ATOM 1547 C C . MET A 1 185 ? 4.417 8.183 -14.561 1.00 98.31 185 MET A C 1
ATOM 1549 O O . MET A 1 185 ? 5.276 8.439 -15.405 1.00 98.31 185 MET A O 1
ATOM 1553 N N . PHE A 1 186 ? 4.138 6.929 -14.207 1.00 98.38 186 PHE A N 1
ATOM 1554 C CA . PHE A 1 186 ? 4.787 5.780 -14.823 1.00 98.38 186 PHE A CA 1
ATOM 1555 C C . PHE A 1 186 ? 4.465 5.681 -16.319 1.00 98.38 186 PHE A C 1
ATOM 1557 O O . PHE A 1 186 ? 5.374 5.481 -17.127 1.00 98.38 186 PHE A O 1
ATOM 1564 N N . ALA A 1 187 ? 3.201 5.862 -16.708 1.00 98.06 187 ALA A N 1
ATOM 1565 C CA . ALA A 1 187 ? 2.794 5.856 -18.109 1.00 98.06 187 ALA A CA 1
ATOM 1566 C C . ALA A 1 187 ? 3.471 6.984 -18.907 1.00 98.06 187 ALA A C 1
ATOM 1568 O O . ALA A 1 187 ? 4.022 6.722 -19.978 1.00 98.06 187 ALA A O 1
ATOM 1569 N N . GLU A 1 188 ? 3.506 8.205 -18.364 1.00 98.31 188 GLU A N 1
ATOM 1570 C CA . GLU A 1 188 ? 4.203 9.350 -18.968 1.00 98.31 188 GLU A CA 1
ATOM 1571 C C . GLU A 1 188 ? 5.705 9.053 -19.144 1.00 98.31 188 GLU A C 1
ATOM 1573 O O . GLU A 1 188 ? 6.267 9.252 -20.222 1.00 98.31 188 GLU A O 1
ATOM 1578 N N . GLN A 1 189 ? 6.362 8.469 -18.137 1.00 98.19 189 GLN A N 1
ATOM 1579 C CA . GLN A 1 189 ? 7.768 8.064 -18.245 1.00 98.19 189 GLN A CA 1
ATOM 1580 C C . GLN A 1 189 ? 8.007 6.995 -19.319 1.00 98.19 189 GLN A C 1
ATOM 1582 O O . GLN A 1 189 ? 9.028 7.039 -20.010 1.00 98.19 189 GLN A O 1
ATOM 1587 N N . GLN A 1 190 ? 7.103 6.024 -19.463 1.00 97.88 190 GLN A N 1
ATOM 1588 C CA . GLN A 1 190 ? 7.213 5.000 -20.505 1.00 97.88 190 GLN A CA 1
ATOM 1589 C C . GLN A 1 190 ? 7.041 5.597 -21.904 1.00 97.88 190 GLN A C 1
ATOM 1591 O O . GLN A 1 190 ? 7.798 5.244 -22.810 1.00 97.88 190 GLN A O 1
ATOM 1596 N N . GLN A 1 191 ? 6.106 6.536 -22.074 1.00 98.06 191 GLN A N 1
ATOM 1597 C CA . GLN A 1 191 ? 5.929 7.262 -23.332 1.00 98.06 191 GLN A CA 1
ATOM 1598 C C . GLN A 1 191 ? 7.186 8.055 -23.696 1.00 98.06 191 GLN A C 1
ATOM 1600 O O . GLN A 1 191 ? 7.723 7.859 -24.784 1.00 98.06 191 GLN A O 1
ATOM 1605 N N . LEU A 1 192 ? 7.736 8.833 -22.759 1.00 98.19 192 LEU A N 1
ATOM 1606 C CA . LEU A 1 192 ? 8.968 9.598 -22.979 1.00 98.19 192 LEU A CA 1
ATOM 1607 C C . LEU A 1 192 ? 10.158 8.701 -23.347 1.00 98.19 192 LEU A C 1
ATOM 1609 O O . LEU A 1 192 ? 10.957 9.042 -24.219 1.00 98.19 192 LEU A O 1
ATOM 1613 N N . LYS A 1 193 ? 10.297 7.531 -22.710 1.00 98.12 193 LYS A N 1
ATOM 1614 C CA . LYS A 1 193 ? 11.335 6.552 -23.078 1.00 98.12 193 LYS A CA 1
ATOM 1615 C C . LYS A 1 193 ? 11.128 6.021 -24.495 1.00 98.12 193 LYS A C 1
ATOM 1617 O O . LYS A 1 193 ? 12.089 5.930 -25.257 1.00 98.12 193 LYS A O 1
ATOM 1622 N N . ALA A 1 194 ? 9.893 5.682 -24.858 1.00 98.19 194 ALA A N 1
ATOM 1623 C CA . ALA A 1 194 ? 9.573 5.189 -26.192 1.00 98.19 194 ALA A CA 1
ATOM 1624 C C . ALA A 1 194 ? 9.825 6.251 -27.274 1.00 98.19 194 ALA A C 1
ATOM 1626 O O . ALA A 1 194 ? 10.338 5.919 -28.342 1.00 98.19 194 ALA A O 1
ATOM 1627 N N . GLU A 1 195 ? 9.505 7.515 -27.002 1.00 98.19 195 GLU A N 1
ATOM 1628 C CA . GLU A 1 195 ? 9.787 8.644 -27.892 1.00 98.19 195 GLU A CA 1
ATOM 1629 C C . GLU A 1 195 ? 11.288 8.845 -28.093 1.00 98.19 195 GLU A C 1
ATOM 1631 O O . GLU A 1 195 ? 11.737 8.860 -29.238 1.00 98.19 195 GLU A O 1
ATOM 1636 N N . LYS A 1 196 ? 12.083 8.856 -27.015 1.00 98.31 196 LYS A N 1
ATOM 1637 C CA . LYS A 1 196 ? 13.551 8.934 -27.110 1.00 98.31 196 LYS A CA 1
ATOM 1638 C C . LYS A 1 196 ? 14.136 7.816 -27.969 1.00 98.31 196 LYS A C 1
ATOM 1640 O O . LYS A 1 196 ? 14.911 8.082 -28.881 1.00 98.31 196 LYS A O 1
ATOM 1645 N N . ILE A 1 197 ? 13.702 6.573 -27.751 1.00 97.94 197 ILE A N 1
ATOM 1646 C CA . ILE A 1 197 ? 14.152 5.429 -28.560 1.00 97.94 197 ILE A CA 1
ATOM 1647 C C . ILE A 1 197 ? 13.757 5.607 -30.034 1.00 97.94 197 ILE A C 1
ATOM 1649 O O . ILE A 1 197 ? 14.519 5.250 -30.932 1.00 97.94 197 ILE A O 1
ATOM 1653 N N . ARG A 1 198 ? 12.560 6.135 -30.318 1.00 98.12 198 ARG A N 1
ATOM 1654 C CA . ARG A 1 198 ? 12.125 6.411 -31.697 1.00 98.12 198 ARG A CA 1
ATOM 1655 C C . ARG A 1 198 ? 12.991 7.484 -32.350 1.00 98.12 198 ARG A C 1
ATOM 1657 O O . ARG A 1 198 ? 13.375 7.309 -33.503 1.00 98.12 198 ARG A O 1
ATOM 1664 N N . GLU A 1 199 ? 13.309 8.557 -31.636 1.00 98.19 199 GLU A N 1
ATOM 1665 C CA . GLU A 1 199 ? 14.193 9.617 -32.128 1.00 98.19 199 GLU A CA 1
ATOM 1666 C C . GLU A 1 199 ? 15.614 9.111 -32.378 1.00 98.19 199 GLU A C 1
ATOM 1668 O O . GLU A 1 199 ? 16.173 9.367 -33.441 1.00 98.19 199 GLU A O 1
ATOM 1673 N N . GLU A 1 200 ? 16.186 8.341 -31.453 1.00 98.12 200 GLU A N 1
ATOM 1674 C CA . GLU A 1 200 ? 17.509 7.727 -31.617 1.00 98.12 200 GLU A CA 1
ATOM 1675 C C . GLU A 1 200 ? 17.555 6.803 -32.838 1.00 98.12 200 GLU A C 1
ATOM 1677 O O . GLU A 1 200 ? 18.489 6.872 -33.637 1.00 98.12 200 GLU A O 1
ATOM 1682 N N . LYS A 1 201 ? 16.511 5.989 -33.046 1.00 97.88 201 LYS A N 1
ATOM 1683 C CA . LYS A 1 201 ? 16.391 5.143 -34.242 1.00 97.88 201 LYS A CA 1
ATOM 1684 C C . LYS A 1 201 ? 16.323 5.960 -35.530 1.00 97.88 201 LYS A C 1
ATOM 1686 O O . LYS A 1 201 ? 16.933 5.559 -36.519 1.00 97.88 201 LYS A O 1
ATOM 1691 N N . ARG A 1 202 ? 15.605 7.090 -35.533 1.00 98.00 202 ARG A N 1
ATOM 1692 C CA . ARG A 1 202 ? 15.558 8.001 -36.690 1.00 98.00 202 ARG A CA 1
ATOM 1693 C C . ARG A 1 202 ? 16.936 8.586 -36.982 1.00 98.00 202 ARG A C 1
ATOM 1695 O O . ARG A 1 202 ? 17.410 8.430 -38.100 1.00 98.00 202 ARG A O 1
ATOM 1702 N N . LYS A 1 203 ? 17.616 9.133 -35.968 1.00 98.12 203 LYS A N 1
ATOM 1703 C CA . LYS A 1 203 ? 18.977 9.684 -36.102 1.00 98.12 203 LYS A CA 1
ATOM 1704 C C . LYS A 1 203 ? 19.969 8.645 -36.628 1.00 98.12 203 LYS A C 1
ATOM 1706 O O . LYS A 1 203 ? 20.758 8.941 -37.516 1.00 98.12 203 LYS A O 1
ATOM 1711 N N . LEU A 1 204 ? 19.906 7.413 -36.122 1.00 98.19 204 LEU A N 1
ATOM 1712 C CA . LEU A 1 204 ? 20.760 6.320 -36.592 1.00 98.19 204 LEU A CA 1
ATOM 1713 C C . LEU A 1 204 ? 20.452 5.935 -38.045 1.00 98.19 204 LEU A C 1
ATOM 1715 O O . LEU A 1 204 ? 21.367 5.681 -38.824 1.00 98.19 204 LEU A O 1
ATOM 1719 N N . SER A 1 205 ? 19.174 5.912 -38.429 1.00 97.50 205 SER A N 1
ATOM 1720 C CA . SER A 1 205 ? 18.778 5.675 -39.819 1.00 97.50 205 SER A CA 1
ATOM 1721 C C . SER A 1 205 ? 19.287 6.777 -40.749 1.00 97.50 205 SER A C 1
ATOM 1723 O O . SER A 1 205 ? 19.829 6.469 -41.806 1.00 97.50 205 SER A O 1
ATOM 1725 N N . GLU A 1 206 ? 19.134 8.044 -40.365 1.00 98.19 206 GLU A N 1
ATOM 1726 C CA . GLU A 1 206 ? 19.628 9.200 -41.123 1.00 98.19 206 GLU A CA 1
ATOM 1727 C C . GLU A 1 206 ? 21.150 9.151 -41.283 1.00 98.19 206 GLU A C 1
ATOM 1729 O O . GLU A 1 206 ? 21.652 9.285 -42.397 1.00 98.19 206 GLU A O 1
ATOM 1734 N N . PHE A 1 207 ? 21.875 8.857 -40.201 1.00 98.19 207 PHE A N 1
ATOM 1735 C CA . PHE A 1 207 ? 23.324 8.671 -40.230 1.00 98.19 207 PHE A CA 1
ATOM 1736 C C . PHE A 1 207 ? 23.742 7.549 -41.192 1.00 98.19 207 PHE A C 1
ATOM 1738 O O . PHE A 1 207 ? 24.642 7.729 -42.011 1.00 98.19 207 PHE A O 1
ATOM 1745 N N . ASN A 1 208 ? 23.058 6.402 -41.160 1.00 97.81 208 ASN A N 1
ATOM 1746 C CA . ASN A 1 208 ? 23.346 5.297 -42.077 1.00 97.81 208 ASN A CA 1
ATOM 1747 C C . ASN A 1 208 ? 23.083 5.674 -43.542 1.00 97.81 208 ASN A C 1
ATOM 1749 O O . ASN A 1 208 ? 23.864 5.300 -44.416 1.00 97.81 208 ASN A O 1
ATOM 1753 N N . ILE A 1 209 ? 22.009 6.419 -43.822 1.00 97.81 209 ILE A N 1
ATOM 1754 C CA . ILE A 1 209 ? 21.710 6.917 -45.172 1.00 97.81 209 ILE A CA 1
ATOM 1755 C C . ILE A 1 209 ? 22.820 7.860 -45.648 1.00 97.81 209 ILE A C 1
ATOM 1757 O O . ILE A 1 209 ? 23.306 7.696 -46.766 1.00 97.81 209 ILE A O 1
ATOM 1761 N N . GLN A 1 210 ? 23.262 8.793 -44.799 1.00 98.06 210 GLN A N 1
ATOM 1762 C CA . GLN A 1 210 ? 24.367 9.706 -45.109 1.00 98.06 210 GLN A CA 1
ATOM 1763 C C . GLN A 1 210 ? 25.658 8.938 -45.416 1.00 98.06 210 GLN A C 1
ATOM 1765 O O . GLN A 1 210 ? 26.254 9.140 -46.470 1.00 98.06 210 GLN A O 1
ATOM 1770 N N . MET A 1 211 ? 26.030 7.975 -44.570 1.00 97.69 211 MET A N 1
ATOM 1771 C CA . MET A 1 211 ? 27.209 7.127 -44.782 1.00 97.69 211 MET A CA 1
ATOM 1772 C C . MET A 1 211 ? 27.142 6.337 -46.097 1.00 97.69 211 MET A C 1
ATOM 1774 O O . MET A 1 211 ? 28.141 6.214 -46.811 1.00 97.69 211 MET A O 1
ATOM 1778 N N . MET A 1 212 ? 25.970 5.797 -46.441 1.00 97.81 212 MET A N 1
ATOM 1779 C CA . MET A 1 212 ? 25.768 5.087 -47.706 1.00 97.81 212 MET A CA 1
ATOM 1780 C C . MET A 1 212 ? 25.871 6.027 -48.910 1.00 97.81 212 MET A C 1
ATOM 1782 O O . MET A 1 212 ? 26.505 5.666 -49.903 1.00 97.81 212 MET A O 1
ATOM 1786 N N . ALA A 1 213 ? 25.308 7.234 -48.810 1.00 97.81 213 ALA A N 1
ATOM 1787 C CA . ALA A 1 213 ? 25.415 8.259 -49.841 1.00 97.81 213 ALA A CA 1
ATOM 1788 C C . ALA A 1 213 ? 26.878 8.677 -50.057 1.00 97.81 213 ALA A C 1
ATOM 1790 O O . ALA A 1 213 ? 27.363 8.614 -51.186 1.00 97.81 213 ALA A O 1
ATOM 1791 N N . GLU A 1 214 ? 27.621 8.982 -48.989 1.00 97.75 214 GLU A N 1
ATOM 1792 C CA . GLU A 1 214 ? 29.049 9.318 -49.058 1.00 97.75 214 GLU A CA 1
ATOM 1793 C C . GLU A 1 214 ? 29.880 8.201 -49.692 1.00 97.75 214 GLU A C 1
ATOM 1795 O O . GLU A 1 214 ? 30.728 8.452 -50.550 1.00 97.75 214 GLU A O 1
ATOM 1800 N N . LYS A 1 215 ? 29.636 6.946 -49.296 1.00 97.88 215 LYS A N 1
ATOM 1801 C CA . LYS A 1 215 ? 30.338 5.796 -49.874 1.00 97.88 215 LYS A CA 1
ATOM 1802 C C . LYS A 1 215 ? 30.025 5.651 -51.361 1.00 97.88 215 LYS A C 1
ATOM 1804 O O . LYS A 1 215 ? 30.930 5.377 -52.145 1.00 97.88 215 LYS A O 1
ATOM 1809 N N . SER A 1 216 ? 28.765 5.840 -51.753 1.00 97.19 216 SER A N 1
ATOM 1810 C CA . SER A 1 216 ? 28.357 5.769 -53.157 1.00 97.19 216 SER A CA 1
ATOM 1811 C C . SER A 1 216 ? 28.995 6.878 -53.999 1.00 97.19 216 SER A C 1
ATOM 1813 O O . SER A 1 216 ? 29.517 6.581 -55.071 1.00 97.19 216 SER A O 1
ATOM 1815 N N . ALA A 1 217 ? 29.064 8.106 -53.471 1.00 97.56 217 ALA A N 1
ATOM 1816 C CA . ALA A 1 217 ? 29.721 9.238 -54.117 1.00 97.56 217 ALA A CA 1
ATOM 1817 C C . ALA A 1 217 ? 31.224 8.984 -54.301 1.00 97.56 217 ALA A C 1
ATOM 1819 O O . ALA A 1 217 ? 31.742 9.148 -55.401 1.00 97.56 217 ALA A O 1
ATOM 1820 N N . LYS A 1 218 ? 31.914 8.477 -53.268 1.00 97.69 218 LYS A N 1
ATOM 1821 C CA . LYS A 1 218 ? 33.336 8.094 -53.368 1.00 97.69 218 LYS A CA 1
ATOM 1822 C C . LYS A 1 218 ? 33.572 7.017 -54.429 1.00 97.69 218 LYS A C 1
ATOM 1824 O O . LYS A 1 218 ? 34.540 7.089 -55.173 1.00 97.69 218 LYS A O 1
ATOM 1829 N N . ILE A 1 219 ? 32.692 6.017 -54.516 1.00 97.31 219 ILE A N 1
ATOM 1830 C CA . ILE A 1 219 ? 32.797 4.965 -55.541 1.00 97.31 219 ILE A CA 1
ATOM 1831 C C . ILE A 1 219 ? 32.580 5.538 -56.946 1.00 97.31 219 ILE A C 1
ATOM 1833 O O . ILE A 1 219 ? 33.241 5.093 -57.880 1.00 97.31 219 ILE A O 1
ATOM 1837 N N . GLN A 1 220 ? 31.655 6.485 -57.114 1.00 96.94 220 GLN A N 1
ATOM 1838 C CA . GLN A 1 220 ? 31.435 7.155 -58.398 1.00 96.94 220 GLN A CA 1
ATOM 1839 C C . GLN A 1 220 ? 32.664 7.967 -58.815 1.00 96.94 220 GLN A C 1
ATOM 1841 O O . GLN A 1 220 ? 33.157 7.748 -59.916 1.00 96.94 220 GLN A O 1
ATOM 1846 N N . GLN A 1 221 ? 33.224 8.771 -57.907 1.00 97.12 221 GLN A N 1
ATOM 1847 C CA . GLN A 1 221 ? 34.458 9.527 -58.153 1.00 97.12 221 GLN A CA 1
ATOM 1848 C C . GLN A 1 221 ? 35.616 8.618 -58.573 1.00 97.12 221 GLN A C 1
ATOM 1850 O O . GLN A 1 221 ? 36.224 8.841 -59.610 1.00 97.12 221 GLN A O 1
ATOM 1855 N N . LEU A 1 222 ? 35.860 7.519 -57.848 1.00 97.00 222 LEU A N 1
ATOM 1856 C CA . LEU A 1 222 ? 36.925 6.575 -58.209 1.00 97.00 222 LEU A CA 1
ATOM 1857 C C . LEU A 1 222 ? 36.741 5.961 -59.607 1.00 97.00 222 LEU A C 1
ATOM 1859 O O . LEU A 1 222 ? 37.724 5.678 -60.286 1.00 97.00 222 LEU A O 1
ATOM 1863 N N . LYS A 1 223 ? 35.495 5.734 -60.042 1.00 96.88 223 LYS A N 1
ATOM 1864 C CA . LYS A 1 223 ? 35.209 5.228 -61.394 1.00 96.88 223 LYS A CA 1
ATOM 1865 C C . LYS A 1 223 ? 35.460 6.284 -62.463 1.00 96.88 223 LYS A C 1
ATOM 1867 O O . LYS A 1 223 ? 35.943 5.932 -63.536 1.00 96.88 223 LYS A O 1
ATOM 1872 N N . GLU A 1 224 ? 35.102 7.534 -62.192 1.00 96.94 224 GLU A N 1
ATOM 1873 C CA . GLU A 1 224 ? 35.373 8.667 -63.081 1.00 96.94 224 GLU A CA 1
ATOM 1874 C C . GLU A 1 224 ? 36.887 8.873 -63.222 1.00 96.94 224 GLU A C 1
ATOM 1876 O O . GLU A 1 224 ? 37.396 8.853 -64.341 1.00 96.94 224 GLU A O 1
ATOM 1881 N N . ASP A 1 225 ? 37.621 8.899 -62.107 1.00 96.31 225 ASP A N 1
ATOM 1882 C CA . ASP A 1 225 ? 39.085 8.995 -62.086 1.00 96.31 225 ASP A CA 1
ATOM 1883 C C . ASP A 1 225 ? 39.748 7.843 -62.862 1.00 96.31 225 ASP A C 1
ATOM 1885 O O . ASP A 1 225 ? 40.690 8.051 -63.631 1.00 96.31 225 ASP A O 1
ATOM 1889 N N . GLU A 1 226 ? 39.253 6.609 -62.704 1.00 96.19 226 GLU A N 1
ATOM 1890 C CA . GLU A 1 226 ? 39.761 5.454 -63.448 1.00 96.19 226 GLU A CA 1
ATOM 1891 C C . GLU A 1 226 ? 39.520 5.599 -64.959 1.00 96.19 226 GLU A C 1
ATOM 1893 O O . GLU A 1 226 ? 40.392 5.262 -65.765 1.00 96.19 226 GLU A O 1
ATOM 1898 N N . GLN A 1 227 ? 38.353 6.107 -65.365 1.00 95.88 227 GLN A N 1
ATOM 1899 C CA . GLN A 1 227 ? 38.049 6.369 -66.773 1.00 95.88 227 GLN A CA 1
ATOM 1900 C C . GLN A 1 227 ? 38.941 7.470 -67.348 1.00 95.88 227 GLN A C 1
ATOM 1902 O O . GLN A 1 227 ? 39.477 7.300 -68.446 1.00 95.88 227 GLN A O 1
ATOM 1907 N N . GLU A 1 228 ? 39.157 8.556 -66.607 1.00 96.62 228 GLU A N 1
ATOM 1908 C CA . GLU A 1 228 ? 40.069 9.626 -67.009 1.00 96.62 228 GLU A CA 1
ATOM 1909 C C . GLU A 1 228 ? 41.507 9.126 -67.162 1.00 96.62 228 GLU A C 1
ATOM 1911 O O . GLU A 1 228 ? 42.172 9.443 -68.150 1.00 96.62 228 GLU A O 1
ATOM 1916 N N . LEU A 1 229 ? 41.992 8.315 -66.218 1.00 95.62 229 LEU A N 1
ATOM 1917 C CA . LEU A 1 229 ? 43.319 7.706 -66.301 1.00 95.62 229 LEU A CA 1
ATOM 1918 C C . LEU A 1 229 ? 43.441 6.784 -67.513 1.00 95.62 229 LEU A C 1
ATOM 1920 O O . LEU A 1 229 ? 44.439 6.847 -68.228 1.00 95.62 229 LEU A O 1
ATOM 1924 N N . ARG A 1 230 ? 42.423 5.961 -67.794 1.00 95.00 230 ARG A N 1
ATOM 1925 C CA . ARG A 1 230 ? 42.399 5.118 -69.000 1.00 95.00 230 ARG A CA 1
ATOM 1926 C C . ARG A 1 230 ? 42.448 5.957 -70.278 1.00 95.00 230 ARG A C 1
ATOM 1928 O O . ARG A 1 230 ? 43.190 5.596 -71.188 1.00 95.00 230 ARG A O 1
ATOM 1935 N N . ALA A 1 231 ? 41.714 7.069 -70.339 1.00 95.44 231 ALA A N 1
ATOM 1936 C CA . ALA A 1 231 ? 41.732 7.974 -71.487 1.00 95.44 231 ALA A CA 1
ATOM 1937 C C . ALA A 1 231 ? 43.110 8.633 -71.682 1.00 95.44 231 ALA A C 1
ATOM 1939 O O . ALA A 1 231 ? 43.645 8.607 -72.789 1.00 95.44 231 ALA A O 1
ATOM 1940 N N . LYS A 1 232 ? 43.723 9.146 -70.604 1.00 95.56 232 LYS A N 1
ATOM 1941 C CA . LYS A 1 232 ? 45.080 9.724 -70.635 1.00 95.56 232 LYS A CA 1
ATOM 1942 C C . LYS A 1 232 ? 46.124 8.690 -71.054 1.00 95.56 232 LYS A C 1
ATOM 1944 O O . LYS A 1 232 ? 46.946 8.973 -71.915 1.00 95.56 232 LYS A O 1
ATOM 1949 N N . ASN A 1 233 ? 46.056 7.474 -70.512 1.00 94.00 233 ASN A N 1
ATOM 1950 C CA . ASN A 1 233 ? 46.968 6.393 -70.889 1.00 94.00 233 ASN A CA 1
ATOM 1951 C C . ASN A 1 233 ? 46.813 6.007 -72.364 1.00 94.00 233 ASN A C 1
ATOM 1953 O O . ASN A 1 233 ? 47.812 5.809 -73.046 1.00 94.00 233 ASN A O 1
ATOM 1957 N N . ALA A 1 234 ? 45.581 5.929 -72.876 1.00 93.81 234 ALA A N 1
ATOM 1958 C CA . ALA A 1 234 ? 45.344 5.669 -74.294 1.00 93.81 234 ALA A CA 1
ATOM 1959 C C . ALA A 1 234 ? 45.933 6.777 -75.180 1.00 93.81 234 ALA A C 1
ATOM 1961 O O . ALA A 1 234 ? 46.552 6.472 -76.197 1.00 93.81 234 ALA A O 1
ATOM 1962 N N . GLN A 1 235 ? 45.796 8.044 -74.775 1.00 94.38 235 GLN A N 1
ATOM 1963 C CA . GLN A 1 235 ? 46.410 9.169 -75.479 1.00 94.38 235 GLN A CA 1
ATOM 1964 C C . GLN A 1 235 ? 47.942 9.065 -75.491 1.00 94.38 235 GLN A C 1
ATOM 1966 O O . GLN A 1 235 ? 48.538 9.178 -76.558 1.00 94.38 235 GLN A O 1
ATOM 1971 N N . VAL A 1 236 ? 48.570 8.785 -74.344 1.00 94.00 236 VAL A N 1
ATOM 1972 C CA . VAL A 1 236 ? 50.030 8.606 -74.252 1.00 94.00 236 VAL A CA 1
ATOM 1973 C C . VAL A 1 236 ? 50.498 7.463 -75.152 1.00 94.00 236 VAL A C 1
ATOM 1975 O O . VAL A 1 236 ? 51.433 7.650 -75.919 1.00 94.00 236 VAL A O 1
ATOM 1978 N N . ILE A 1 237 ? 49.813 6.314 -75.143 1.00 91.62 237 ILE A N 1
ATOM 1979 C CA . ILE A 1 237 ? 50.145 5.182 -76.026 1.00 91.62 237 ILE A CA 1
ATOM 1980 C C . ILE A 1 237 ? 50.051 5.590 -77.503 1.00 91.62 237 ILE A C 1
ATOM 1982 O O . ILE A 1 237 ? 50.906 5.210 -78.298 1.00 91.62 237 ILE A O 1
ATOM 1986 N N . MET A 1 238 ? 49.036 6.370 -77.888 1.00 91.88 238 MET A N 1
ATOM 1987 C CA . MET A 1 238 ? 48.913 6.867 -79.262 1.00 91.88 238 MET A CA 1
ATOM 1988 C C . MET A 1 238 ? 50.045 7.831 -79.640 1.00 91.88 238 MET A C 1
ATOM 1990 O O . MET A 1 238 ? 50.558 7.756 -80.757 1.00 91.88 238 MET A O 1
ATOM 1994 N N . GLU A 1 239 ? 50.438 8.725 -78.732 1.00 92.75 239 GLU A N 1
ATOM 1995 C CA . GLU A 1 239 ? 51.551 9.658 -78.934 1.00 92.75 239 GLU A CA 1
ATOM 1996 C C . GLU A 1 239 ? 52.899 8.920 -79.029 1.00 92.75 239 GLU A C 1
ATOM 1998 O O . GLU A 1 239 ? 53.687 9.196 -79.937 1.00 92.75 239 GLU A O 1
ATOM 2003 N N . GLU A 1 240 ? 53.147 7.941 -78.153 1.00 90.88 240 GLU A N 1
ATOM 2004 C CA . GLU A 1 240 ? 54.339 7.084 -78.173 1.00 90.88 240 GLU A CA 1
ATOM 2005 C C . GLU A 1 240 ? 54.414 6.239 -79.447 1.00 90.88 240 GLU A C 1
ATOM 2007 O O . GLU A 1 240 ? 55.467 6.177 -80.082 1.00 90.88 240 GLU A O 1
ATOM 2012 N N . GLU A 1 241 ? 53.299 5.637 -79.866 1.00 89.25 241 GLU A N 1
ATOM 2013 C CA . GLU A 1 241 ? 53.222 4.864 -81.107 1.00 89.25 241 GLU A CA 1
ATOM 2014 C C . GLU A 1 241 ? 53.490 5.758 -82.327 1.00 89.25 241 GLU A C 1
ATOM 2016 O O . GLU A 1 241 ? 54.259 5.386 -83.215 1.00 89.25 241 GLU A O 1
ATOM 2021 N N . ALA A 1 242 ? 52.939 6.976 -82.360 1.00 90.38 242 ALA A N 1
ATOM 2022 C CA . ALA A 1 242 ? 53.224 7.938 -83.422 1.00 90.38 242 ALA A CA 1
ATOM 2023 C C . ALA A 1 242 ? 54.712 8.338 -83.453 1.00 90.38 242 ALA A C 1
ATOM 2025 O O . ALA A 1 242 ? 55.321 8.368 -84.527 1.00 90.38 242 ALA A O 1
ATOM 2026 N N . ALA A 1 243 ? 55.321 8.600 -82.292 1.00 91.00 243 ALA A N 1
ATOM 2027 C CA . ALA A 1 243 ? 56.745 8.912 -82.183 1.00 91.00 243 ALA A CA 1
ATOM 2028 C C . ALA A 1 243 ? 57.629 7.726 -82.609 1.00 91.00 243 ALA A C 1
ATOM 2030 O O . ALA A 1 243 ? 58.606 7.907 -83.342 1.00 91.00 243 ALA A O 1
ATOM 2031 N N . PHE A 1 244 ? 57.266 6.503 -82.213 1.00 88.94 244 PHE A N 1
ATOM 2032 C CA . PHE A 1 244 ? 57.956 5.280 -82.616 1.00 88.94 244 PHE A CA 1
ATOM 2033 C C . PHE A 1 244 ? 57.884 5.072 -84.130 1.00 88.94 244 PHE A C 1
ATOM 2035 O O . PHE A 1 244 ? 58.907 4.801 -84.761 1.00 88.94 244 PHE A O 1
ATOM 2042 N N . GLN A 1 245 ? 56.711 5.264 -84.736 1.00 86.88 245 GLN A N 1
ATOM 2043 C CA . GLN A 1 245 ? 56.541 5.176 -86.185 1.00 86.88 245 GLN A CA 1
ATOM 2044 C C . GLN A 1 245 ? 57.393 6.215 -86.924 1.00 86.88 245 GLN A C 1
ATOM 2046 O O . GLN A 1 245 ? 58.065 5.865 -87.897 1.00 86.88 245 GLN A O 1
ATOM 2051 N N . GLN A 1 246 ? 57.429 7.466 -86.449 1.00 90.25 246 GLN A N 1
ATOM 2052 C CA . GLN A 1 246 ? 58.295 8.509 -87.013 1.00 90.25 246 GLN A CA 1
ATOM 2053 C C . GLN A 1 246 ? 59.780 8.133 -86.909 1.00 90.25 246 GLN A C 1
ATOM 2055 O O . GLN A 1 246 ? 60.521 8.243 -87.888 1.00 90.25 246 GLN A O 1
ATOM 2060 N N . TYR A 1 247 ? 60.223 7.645 -85.750 1.00 90.19 247 TYR A N 1
ATOM 2061 C CA . TYR A 1 247 ? 61.599 7.193 -85.550 1.00 90.19 247 TYR A CA 1
ATOM 2062 C C . TYR A 1 247 ? 61.951 6.002 -86.455 1.00 90.19 247 TYR A C 1
ATOM 2064 O O . TYR A 1 247 ? 62.984 6.011 -87.127 1.00 90.19 247 TYR A O 1
ATOM 2072 N N . ALA A 1 248 ? 61.074 4.999 -86.538 1.00 87.56 248 ALA A N 1
ATOM 2073 C CA . ALA A 1 248 ? 61.258 3.838 -87.400 1.00 87.56 248 ALA A CA 1
ATOM 2074 C C . ALA A 1 248 ? 61.387 4.247 -88.876 1.00 87.56 248 ALA A C 1
ATOM 2076 O O . ALA A 1 248 ? 62.271 3.746 -89.575 1.00 87.56 248 ALA A O 1
ATOM 2077 N N . GLN A 1 249 ? 60.570 5.202 -89.338 1.00 87.50 249 GLN A N 1
ATOM 2078 C CA . GLN A 1 249 ? 60.691 5.775 -90.681 1.00 87.50 249 GLN A CA 1
ATOM 2079 C C . GLN A 1 249 ? 62.056 6.437 -90.897 1.00 87.50 249 GLN A C 1
ATOM 2081 O O . GLN A 1 249 ? 62.699 6.169 -91.909 1.00 87.50 249 GLN A O 1
ATOM 2086 N N . GLN A 1 250 ? 62.547 7.239 -89.946 1.00 89.19 250 GLN A N 1
ATOM 2087 C CA . GLN A 1 250 ? 63.875 7.860 -90.050 1.00 89.19 250 GLN A CA 1
ATOM 2088 C C . GLN A 1 250 ? 65.003 6.824 -90.135 1.00 89.19 250 GLN A C 1
ATOM 2090 O O . GLN A 1 250 ? 65.926 6.986 -90.933 1.00 89.19 250 GLN A O 1
ATOM 2095 N N . VAL A 1 251 ? 64.941 5.752 -89.338 1.00 88.25 251 VAL A N 1
ATOM 2096 C CA . VAL A 1 251 ? 65.935 4.665 -89.370 1.00 88.25 251 VAL A CA 1
ATOM 2097 C C . VAL A 1 251 ? 65.905 3.932 -90.712 1.00 88.25 251 VAL A C 1
ATOM 2099 O O . VAL A 1 251 ? 66.963 3.662 -91.281 1.00 88.25 251 VAL A O 1
ATOM 2102 N N . ILE A 1 252 ? 64.713 3.644 -91.243 1.00 86.38 252 ILE A N 1
ATOM 2103 C CA . ILE A 1 252 ? 64.545 3.025 -92.565 1.00 86.38 252 ILE A CA 1
ATOM 2104 C C . ILE A 1 252 ? 65.127 3.927 -93.660 1.00 86.38 252 ILE A C 1
ATOM 2106 O O . ILE A 1 252 ? 65.885 3.438 -94.497 1.00 86.38 252 ILE A O 1
ATOM 2110 N N . SER A 1 253 ? 64.828 5.230 -93.635 1.00 87.88 253 SER A N 1
ATOM 2111 C CA . SER A 1 253 ? 65.355 6.200 -94.603 1.00 87.88 253 SER A CA 1
ATOM 2112 C C . SER A 1 253 ? 66.882 6.285 -94.554 1.00 87.88 253 SER A C 1
ATOM 2114 O O . SER A 1 253 ? 67.527 6.151 -95.590 1.00 87.88 253 SER A O 1
ATOM 2116 N N . LYS A 1 254 ? 67.484 6.389 -93.361 1.00 89.06 254 LYS A N 1
ATOM 2117 C CA . LYS A 1 254 ? 68.951 6.383 -93.198 1.00 89.06 254 LYS A CA 1
ATOM 2118 C C . LYS A 1 254 ? 69.589 5.084 -93.697 1.00 89.06 254 LYS A C 1
ATOM 2120 O O . LYS A 1 254 ? 70.590 5.112 -94.404 1.00 89.06 254 LYS A O 1
ATOM 2125 N N . ALA A 1 255 ? 69.001 3.929 -93.378 1.00 85.50 255 ALA A N 1
ATOM 2126 C CA . ALA A 1 255 ? 69.493 2.643 -93.876 1.00 85.50 255 ALA A CA 1
ATOM 2127 C C . ALA A 1 255 ? 69.392 2.532 -95.411 1.00 85.50 255 ALA A C 1
ATOM 2129 O O . ALA A 1 255 ? 70.219 1.859 -96.031 1.00 85.50 255 ALA A O 1
ATOM 2130 N N . ALA A 1 256 ? 68.400 3.194 -96.021 1.00 84.31 256 ALA A N 1
ATOM 2131 C CA . ALA A 1 256 ? 68.228 3.252 -97.470 1.00 84.31 256 ALA A CA 1
ATOM 2132 C C . ALA A 1 256 ? 69.300 4.133 -98.127 1.00 84.31 256 ALA A C 1
ATOM 2134 O O . ALA A 1 256 ? 69.886 3.726 -99.132 1.00 84.31 256 ALA A O 1
ATOM 2135 N N . GLU A 1 257 ? 69.610 5.287 -97.527 1.00 87.81 257 GLU A N 1
ATOM 2136 C CA . GLU A 1 257 ? 70.718 6.162 -97.935 1.00 87.81 257 GLU A CA 1
ATOM 2137 C C . GLU A 1 257 ? 72.068 5.427 -97.873 1.00 87.81 257 GLU A C 1
ATOM 2139 O O . GLU A 1 257 ? 72.863 5.491 -98.810 1.00 87.81 257 GLU A O 1
ATOM 2144 N N . GLU A 1 258 ? 72.289 4.633 -96.822 1.00 86.81 258 GLU A N 1
ATOM 2145 C CA . GLU A 1 258 ? 73.484 3.799 -96.635 1.00 86.81 258 GLU A CA 1
ATOM 2146 C C . GLU A 1 258 ? 73.501 2.514 -97.498 1.00 86.81 258 GLU A C 1
ATOM 2148 O O . GLU A 1 258 ? 74.417 1.698 -97.372 1.00 86.81 258 GLU A O 1
ATOM 2153 N N . ARG A 1 259 ? 72.504 2.307 -98.378 1.00 80.44 259 ARG A N 1
ATOM 2154 C CA . ARG A 1 259 ? 72.333 1.127 -99.258 1.00 80.44 259 ARG A CA 1
ATOM 2155 C C . ARG A 1 259 ? 72.338 -0.228 -98.528 1.00 80.44 259 ARG A C 1
ATOM 2157 O O . ARG A 1 259 ? 72.747 -1.246 -99.091 1.00 80.44 259 ARG A O 1
ATOM 2164 N N . LYS A 1 260 ? 71.873 -0.265 -97.277 1.00 82.94 260 LYS A N 1
ATOM 2165 C CA . LYS A 1 260 ? 71.731 -1.498 -96.484 1.00 82.94 260 LYS A CA 1
ATOM 2166 C C . LYS A 1 260 ? 70.441 -2.244 -96.853 1.00 82.94 260 LYS A C 1
ATOM 2168 O O . LYS A 1 260 ? 69.512 -1.685 -97.430 1.00 82.94 260 LYS A O 1
ATOM 2173 N N . ASN A 1 261 ? 70.361 -3.534 -96.517 1.00 81.00 261 ASN A N 1
ATOM 2174 C CA . ASN A 1 261 ? 69.168 -4.346 -96.782 1.00 81.00 261 ASN A CA 1
ATOM 2175 C C . ASN A 1 261 ? 67.993 -3.914 -95.882 1.00 81.00 261 ASN A C 1
ATOM 2177 O O . ASN A 1 261 ? 68.047 -4.077 -94.665 1.00 81.00 261 ASN A O 1
ATOM 2181 N N . LEU A 1 262 ? 66.920 -3.402 -96.491 1.00 82.12 262 LEU A N 1
ATOM 2182 C CA . LEU A 1 262 ? 65.759 -2.828 -95.795 1.00 82.12 262 LEU A CA 1
ATOM 2183 C C . LEU A 1 262 ? 64.699 -3.859 -95.381 1.00 82.12 262 LEU A C 1
ATOM 2185 O O . LEU A 1 262 ? 63.852 -3.571 -94.533 1.00 82.12 262 LEU A O 1
ATOM 2189 N N . ASN A 1 263 ? 64.727 -5.063 -95.960 1.00 81.12 263 ASN A N 1
ATOM 2190 C CA . ASN A 1 263 ? 63.688 -6.077 -95.753 1.00 81.12 263 ASN A CA 1
ATOM 2191 C C . ASN A 1 263 ? 63.453 -6.454 -94.273 1.00 81.12 263 ASN A C 1
ATOM 2193 O O . ASN A 1 263 ? 62.290 -6.600 -93.884 1.00 81.12 263 ASN A O 1
ATOM 2197 N N . PRO A 1 264 ? 64.488 -6.579 -93.415 1.00 84.56 264 PRO A N 1
ATOM 2198 C CA . PRO A 1 264 ? 64.286 -6.855 -91.992 1.00 84.56 264 PRO A CA 1
ATOM 2199 C C . PRO A 1 264 ? 63.565 -5.720 -91.254 1.00 84.56 264 PRO A C 1
ATOM 2201 O O . PRO A 1 264 ? 62.705 -5.993 -90.418 1.00 84.56 264 PRO A O 1
ATOM 2204 N N . LEU A 1 265 ? 63.865 -4.461 -91.591 1.00 83.62 265 LEU A N 1
ATOM 2205 C CA . LEU A 1 265 ? 63.298 -3.285 -90.924 1.00 83.62 265 LEU A CA 1
ATOM 2206 C C . LEU A 1 265 ? 61.818 -3.100 -91.268 1.00 83.62 265 LEU A C 1
ATOM 2208 O O . LEU A 1 265 ? 61.002 -2.909 -90.372 1.00 83.62 265 LEU A O 1
ATOM 2212 N N . TYR A 1 266 ? 61.439 -3.262 -92.540 1.00 81.94 266 TYR A N 1
ATOM 2213 C CA . TYR A 1 266 ? 60.025 -3.240 -92.932 1.00 81.94 266 TYR A CA 1
ATOM 2214 C C . TYR A 1 266 ? 59.227 -4.385 -92.304 1.00 81.94 266 TYR A C 1
ATOM 2216 O O . TYR A 1 266 ? 58.069 -4.201 -91.928 1.00 81.94 266 TYR A O 1
ATOM 2224 N N . LYS A 1 267 ? 59.839 -5.568 -92.164 1.00 82.44 267 LYS A N 1
ATOM 2225 C CA . LYS A 1 267 ? 59.211 -6.711 -91.492 1.00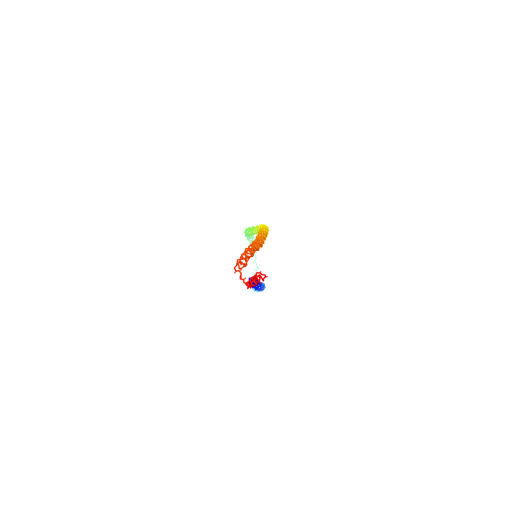 82.44 267 LYS A CA 1
ATOM 2226 C C . LYS A 1 267 ? 59.014 -6.453 -89.995 1.00 82.44 267 LYS A C 1
ATOM 2228 O O . LYS A 1 267 ? 57.985 -6.860 -89.466 1.00 82.44 267 LYS A O 1
ATOM 2233 N N . ALA A 1 268 ? 59.962 -5.785 -89.336 1.00 81.62 268 ALA A N 1
ATOM 2234 C CA . ALA A 1 268 ? 59.854 -5.400 -87.929 1.00 81.62 268 ALA A CA 1
ATOM 2235 C C . ALA A 1 268 ? 58.792 -4.307 -87.715 1.00 81.62 268 ALA A C 1
ATOM 2237 O O . ALA A 1 268 ? 57.908 -4.482 -86.886 1.00 81.62 268 ALA A O 1
ATOM 2238 N N . ALA A 1 269 ? 58.804 -3.243 -88.524 1.00 78.12 269 ALA A N 1
ATOM 2239 C CA . ALA A 1 269 ? 57.832 -2.150 -88.431 1.00 78.12 269 ALA A CA 1
ATOM 2240 C C . ALA A 1 269 ? 56.386 -2.604 -88.711 1.00 78.12 269 ALA A C 1
ATOM 2242 O O . ALA A 1 269 ? 55.461 -2.160 -88.044 1.00 78.12 269 ALA A O 1
ATOM 2243 N N . ARG A 1 270 ? 56.175 -3.526 -89.666 1.00 73.38 270 ARG A N 1
ATOM 2244 C CA . ARG A 1 270 ? 54.836 -4.064 -89.982 1.00 73.38 270 ARG A CA 1
ATOM 2245 C C . ARG A 1 270 ? 54.293 -5.049 -88.959 1.00 73.38 270 ARG A C 1
ATOM 2247 O O . ARG A 1 270 ? 53.081 -5.195 -88.866 1.00 73.38 270 ARG A O 1
ATOM 2254 N N . LYS A 1 271 ? 55.164 -5.782 -88.263 1.00 72.12 271 LYS A N 1
ATOM 2255 C CA . LYS A 1 271 ? 54.714 -6.717 -87.227 1.00 72.12 271 LYS A CA 1
ATOM 2256 C C . LYS A 1 271 ? 54.229 -5.994 -85.975 1.00 72.12 271 LYS A C 1
ATOM 2258 O O . LYS A 1 271 ? 53.490 -6.604 -85.214 1.00 72.12 271 LYS A O 1
ATOM 2263 N N . GLY A 1 272 ? 54.602 -4.723 -85.812 1.00 58.28 272 GLY A N 1
ATOM 2264 C CA . GLY A 1 272 ? 54.327 -3.966 -84.602 1.00 58.28 272 GLY A CA 1
ATOM 2265 C C . GLY A 1 272 ? 55.008 -4.595 -83.389 1.00 58.28 272 GLY A C 1
ATOM 2266 O O . GLY A 1 272 ? 55.467 -5.741 -83.403 1.00 58.28 272 GLY A O 1
ATOM 2267 N N . ILE A 1 273 ? 55.086 -3.831 -82.312 1.00 54.59 273 ILE A N 1
ATOM 2268 C CA . ILE A 1 273 ? 55.261 -4.424 -80.996 1.00 54.59 273 ILE A CA 1
ATOM 2269 C C . ILE A 1 273 ? 53.856 -4.898 -80.624 1.00 54.59 273 ILE A C 1
ATOM 2271 O O . ILE A 1 273 ? 53.014 -4.083 -80.263 1.00 54.59 273 ILE A O 1
ATOM 2275 N N . GLU A 1 274 ? 53.561 -6.195 -80.763 1.00 47.72 274 GLU A N 1
ATOM 2276 C CA . GLU A 1 274 ? 52.456 -6.766 -79.988 1.00 47.72 274 GLU A CA 1
ATOM 2277 C C . GLU A 1 274 ? 52.756 -6.407 -78.531 1.00 47.72 274 GLU A C 1
ATOM 2279 O O . GLU A 1 274 ? 53.826 -6.786 -78.035 1.00 47.72 274 GLU A O 1
ATOM 2284 N N . PRO A 1 275 ? 51.904 -5.623 -77.850 1.00 49.12 275 PRO A N 1
ATOM 2285 C CA . PRO A 1 275 ? 52.181 -5.267 -76.479 1.00 49.12 275 PRO A CA 1
ATOM 2286 C C . PRO A 1 275 ? 52.115 -6.565 -75.688 1.00 49.12 275 PRO A C 1
ATOM 2288 O O . PRO A 1 275 ? 51.038 -7.120 -75.460 1.00 49.12 275 PRO A O 1
ATOM 2291 N N . VAL A 1 276 ? 53.278 -7.082 -75.294 1.00 46.81 276 VAL A N 1
ATOM 2292 C CA . VAL A 1 276 ? 53.346 -8.236 -74.412 1.00 46.81 276 VAL A CA 1
ATOM 2293 C C . VAL A 1 276 ? 53.000 -7.742 -73.013 1.00 46.81 276 VAL A C 1
ATOM 2295 O O . VAL A 1 276 ? 53.862 -7.554 -72.155 1.00 46.81 276 VAL A O 1
ATOM 2298 N N . PHE A 1 277 ? 51.706 -7.505 -72.794 1.00 42.66 277 PHE A N 1
ATOM 2299 C CA . PHE A 1 277 ? 51.105 -7.444 -71.474 1.00 42.66 277 PHE A CA 1
ATOM 2300 C C . PHE A 1 277 ? 51.237 -8.842 -70.869 1.00 42.66 277 PHE A C 1
ATOM 2302 O O . PHE A 1 277 ? 50.308 -9.649 -70.888 1.00 42.66 277 PHE A O 1
ATOM 2309 N N . HIS A 1 278 ? 52.427 -9.150 -70.353 1.00 43.22 278 HIS A N 1
ATOM 2310 C CA . HIS A 1 278 ? 52.595 -10.221 -69.388 1.00 43.22 278 HIS A CA 1
ATOM 2311 C C . HIS A 1 278 ? 51.751 -9.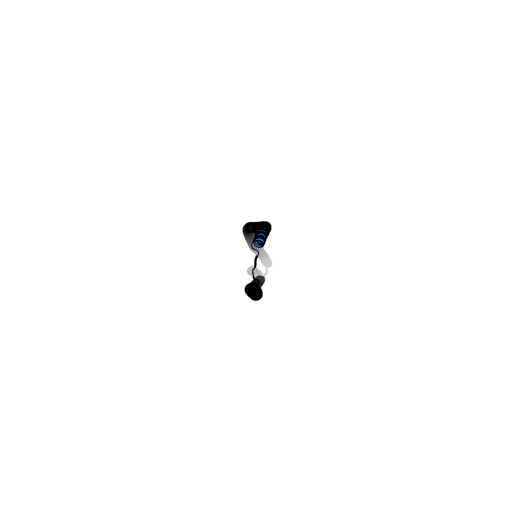810 -68.193 1.00 43.22 278 HIS A C 1
ATOM 2313 O O . HIS A 1 278 ? 52.099 -8.891 -67.452 1.00 43.22 278 HIS A O 1
ATOM 2319 N N . GLY A 1 279 ? 50.567 -10.410 -68.112 1.00 36.38 279 GLY A N 1
ATOM 2320 C CA . GLY A 1 279 ? 49.567 -10.064 -67.130 1.00 36.38 279 GLY A CA 1
ATOM 2321 C C . GLY A 1 279 ? 50.161 -10.077 -65.733 1.00 36.38 279 GLY A C 1
ATOM 2322 O O . GLY A 1 279 ? 50.519 -11.129 -65.214 1.00 36.38 279 GLY A O 1
ATOM 2323 N N . ILE A 1 280 ? 50.157 -8.917 -65.090 1.00 43.66 280 ILE A N 1
ATOM 2324 C CA . ILE A 1 280 ? 49.887 -8.892 -63.663 1.00 43.66 280 ILE A CA 1
ATOM 2325 C C . ILE A 1 280 ? 48.363 -8.945 -63.580 1.00 43.66 280 ILE A C 1
ATOM 2327 O O . ILE A 1 280 ? 47.673 -7.930 -63.656 1.00 43.66 280 ILE A O 1
ATOM 2331 N N . ARG A 1 281 ? 47.839 -10.174 -63.591 1.00 32.06 281 ARG A N 1
ATOM 2332 C CA . ARG A 1 281 ? 46.461 -10.444 -63.183 1.00 32.06 281 ARG A CA 1
ATOM 2333 C C . ARG A 1 281 ? 46.395 -10.461 -61.642 1.00 32.06 281 ARG A C 1
ATOM 2335 O O . ARG A 1 281 ? 47.412 -10.768 -61.024 1.00 32.06 281 ARG A O 1
ATOM 2342 N N . PRO A 1 282 ? 45.232 -10.088 -61.078 1.00 47.22 282 PRO A N 1
ATOM 2343 C CA . PRO A 1 282 ? 45.003 -9.835 -59.650 1.00 47.22 282 PRO A CA 1
ATOM 2344 C C . PRO A 1 282 ? 45.186 -11.052 -58.741 1.00 47.22 282 PRO A C 1
ATOM 2346 O O . PRO A 1 282 ? 44.989 -12.190 -59.226 1.00 47.22 282 PRO A O 1
#

Radius of gyration: 74.37 Å; chains: 1; bounding box: 141×44×208 Å

Sequence (282 aa):
MKENELARKQKMLETIKDAEELKSVQEQYQQEQRRKLEQRENQKEKIREAQLHSERVLEKLTVRQQDQTAREGENQRGSAAHRTKLPEKEKIREAQLHSERVLEKLTVRQQDQTAREEEKMAKAVAERDAKQAQQEEEKERKKSEMLKSIVAHRELVKKEKLHRHEITKQERRDAALAMREAERMFAEQQQLKAEKIREEKRKLSEFNIQMMAEKSAKIQQLKEDEQELRAKNAQVIMEEEAAFQQYAQQVISKAAEERKNLNPLYKAARKGIEPVFHGIRP

Foldseek 3Di:
DVVVVVVVVVVVVVVVVVVVVVVVVVVVVVVVVVVVVVVVVVVVVVVVVVVVVVVVVVVVVVVVVVVVVVVVVVVVPPDDDDDDDDDDVPVVVVVVVVVVVVVVVVVVVVVVVVVVVVVVVVVVVVVVVVVVVVVVVVVVVVVVVVVVVVVVVVVVVVVVVVVVVVVVVVVVVVVVVVVVVVVVVVVVVVVVVVVVVVVVVVVVVVVVVVVVVVVVVVVVVVVVVVVVVVVVVVVVVVVVLVVVLVVLVVVLVVCVVVVHDNVVSVVDNVVPPPPPCPDPDD

Organism: NCBI:txid451742

pLDDT: mean 85.72, std 16.72, range [32.06, 98.38]

Secondary structure (DSSP, 8-state):
-HHHHHHHHHHHHHHHHHHHHHHHHHHHHHHHHHHHHHHHHHHHHHHHHHHHHHHHHHHHHHHHHHHHHHHHHHHTSS----------HHHHHHHHHHHHHHHHHHHHHHHHHHHHHHHHHHHHHHHHHHHHHHHHHHHHHHHHHHHHHHHHHHHHHHHHHHHHHHHHHHHHHHHHHHHHHHHHHHHHHHHHHHHHHHHHHHHHHHHHHHHHHHHHHHHHHHHHHHHHHHHHHHHHHHHHHHHHHHHHHHHHHHHHHTT---HHHHHHHHH-----------